Protein AF-E9I581-F1 (afdb_monomer_lite)

Radius of gyration: 24.38 Å; chains: 1; bounding box: 61×42×69 Å

Sequence (263 aa):
MECTICKNWGHTGKVCPNSEVVKKRKSQGRMHCYFCGKQGHTHPDCPELRVWKMKTGGQQEIEHLLKLDIQNATIPIWVPAQKDFTDFISCIEKAFTHCSPSAGGVLLCPKWQIDPPDFGGDWSKSPVTVRKQKFIKRRPGVYTADYSKPTPSRVELFLTKAILAELDKAGSFNISSSESFWKSALEMFDNIATSKKYPFYVIDKEGTFFPRNSQNYWHLAALRNTFTPFLRDSNTVLPGINETVIMIAQIRGLATPQNPRTP

InterPro domains:
  IPR001878 Zinc finger, CCHC-type [PS50158] (33-48)
  IPR001878 Zinc finger, CCHC-type [SM00343] (2-18)
  IPR001878 Zinc finger, CCHC-type [SM00343] (32-48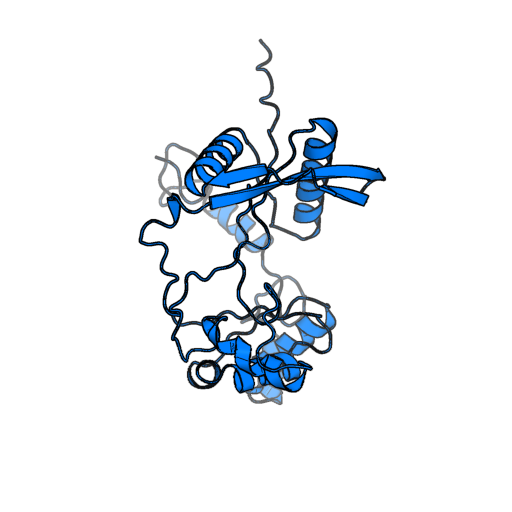)
  IPR036875 Zinc finger, CCHC-type superfamily [SSF57756] (2-49)

pLDDT: mean 78.23, std 14.36, range [30.22, 95.94]

Foldseek 3Di:
DAEPQPRDPDDYVVPDPCNVVSVVVVQVPDAQDLQPRDGDHYVVPDPVNVVVCVVPVVPCVVLSSLVSCLVVLHAEEDEDDPVQLQDVVSVVVVCCVRHNPRRVHHHYDYPDDDDDQAPDDCQQFDKFWKWWWAWADPDQPDTDTDIDDIDIDGNNVLVVVLVVQVVVADFDAPPVDPVSRSVQVSVQSVCCNVVVVTWMKGWLAFDFSDDCPDCRCVSVLNCLQVCQVVDPDSPDDDRPPSGDGDMDIRDGHHHDPPPPPDD

Secondary structure (DSSP, 8-state):
-B-TTT--BSS-GGG-TTHHHHHHHHHHSS-B-TTT--BSS-GGG-HHHHHHHHHHTTTTHHHHHHHHHHHTT---EE---HHHHTSHHHHHHHHHHHHTTTTS--EE--SSPPPPP---GGGGG-EEEEEEEEEEEEETTEEEEEEPPPEEEEHHHHHHHHHHHHHT-B----TTSHHHHHHHHHHHHHHHHHH----EEEEEEE--SS-TT---GGGSGGGGGGGGGG-SSTT---BTTTB-EEEEEPPP-PBPP------

Organism: Daphnia pulex (NCBI:txid6669)

Structure (mmCIF, N/CA/C/O backbone):
data_AF-E9I581-F1
#
_entry.id   AF-E9I581-F1
#
loop_
_atom_site.group_PDB
_atom_site.id
_atom_site.type_symbol
_atom_site.label_atom_id
_atom_site.label_alt_id
_atom_site.label_comp_id
_atom_site.label_asym_id
_atom_site.label_entity_id
_atom_site.label_seq_id
_atom_site.pdbx_PDB_ins_code
_atom_site.Cartn_x
_atom_site.Cartn_y
_atom_site.Cartn_z
_atom_site.occupancy
_atom_site.B_iso_or_equiv
_atom_site.auth_seq_id
_atom_site.auth_comp_id
_atom_site.auth_asym_id
_atom_site.auth_atom_id
_atom_site.pdbx_PDB_model_num
ATOM 1 N N . MET A 1 1 ? 20.036 25.939 25.349 1.00 68.88 1 MET A N 1
ATOM 2 C CA . MET A 1 1 ? 20.907 25.259 24.370 1.00 68.88 1 MET A CA 1
ATOM 3 C C . MET A 1 1 ? 21.040 23.799 24.776 1.00 68.88 1 MET A C 1
ATOM 5 O O . MET A 1 1 ? 21.472 23.533 25.895 1.00 68.88 1 MET A O 1
ATOM 9 N N . GLU A 1 2 ? 20.608 22.890 23.903 1.00 71.69 2 GLU A N 1
ATOM 10 C CA . GLU A 1 2 ? 20.640 21.438 24.111 1.00 71.69 2 GLU A CA 1
ATOM 11 C C . GLU A 1 2 ? 21.917 20.842 23.497 1.00 71.69 2 GLU A C 1
ATOM 13 O O . GLU A 1 2 ? 22.294 21.168 22.368 1.00 71.69 2 GLU A O 1
ATOM 18 N N . CYS A 1 3 ? 22.600 19.968 24.232 1.00 75.19 3 CYS A N 1
ATOM 19 C CA . CYS A 1 3 ? 23.810 19.313 23.761 1.00 75.19 3 CYS A CA 1
ATOM 20 C C . CYS A 1 3 ? 23.500 18.274 22.674 1.00 75.19 3 CYS A C 1
ATOM 22 O O . CYS A 1 3 ? 22.783 17.299 22.900 1.00 75.19 3 CYS A O 1
ATOM 24 N N . THR A 1 4 ? 24.130 18.410 21.505 1.00 78.06 4 THR A N 1
ATOM 25 C CA . THR A 1 4 ? 23.951 17.494 20.364 1.00 78.06 4 THR A CA 1
ATOM 26 C C . THR A 1 4 ? 24.467 16.073 20.613 1.00 78.06 4 THR A C 1
ATOM 28 O O . THR A 1 4 ? 24.096 15.156 19.880 1.00 78.06 4 THR A O 1
ATOM 31 N N . ILE A 1 5 ? 25.298 15.871 21.643 1.00 76.75 5 ILE A N 1
ATOM 32 C CA . ILE A 1 5 ? 25.903 14.575 21.973 1.00 76.75 5 ILE A CA 1
ATOM 33 C C . ILE A 1 5 ? 25.054 13.804 22.988 1.00 76.75 5 ILE A C 1
ATOM 35 O O . ILE A 1 5 ? 24.691 12.663 22.715 1.00 76.75 5 ILE A O 1
ATOM 39 N N . CYS A 1 6 ? 24.725 14.403 24.137 1.00 78.81 6 CYS A N 1
ATOM 40 C CA . CYS A 1 6 ? 24.046 13.708 25.239 1.00 78.81 6 CYS A CA 1
ATOM 41 C C . CYS A 1 6 ? 22.587 14.128 25.466 1.00 78.81 6 CYS A C 1
ATOM 43 O O . CYS A 1 6 ? 21.950 13.556 26.342 1.00 78.81 6 CYS A O 1
ATOM 45 N N . LYS A 1 7 ? 22.069 15.101 24.700 1.00 79.12 7 LYS A N 1
ATOM 46 C CA . LYS A 1 7 ? 20.691 15.619 24.803 1.00 79.12 7 LYS A CA 1
ATOM 47 C C . LYS A 1 7 ? 20.340 16.298 26.137 1.00 79.12 7 LYS A C 1
ATOM 49 O O . LYS A 1 7 ? 19.181 16.581 26.406 1.00 79.12 7 LYS A O 1
ATOM 54 N N . ASN A 1 8 ? 21.346 16.636 26.947 1.00 77.56 8 ASN A N 1
ATOM 55 C CA . ASN A 1 8 ? 21.166 17.444 28.156 1.00 77.56 8 ASN A CA 1
ATOM 56 C C . ASN A 1 8 ? 21.340 18.939 27.860 1.00 77.56 8 ASN A C 1
ATOM 58 O O . ASN A 1 8 ? 22.090 19.333 26.964 1.00 77.56 8 ASN A O 1
ATOM 62 N N . TRP A 1 9 ? 20.674 19.778 28.649 1.00 79.69 9 TRP A N 1
ATOM 63 C CA . TRP A 1 9 ? 20.751 21.235 28.548 1.00 79.69 9 TRP A CA 1
ATOM 64 C C . TRP A 1 9 ? 21.958 21.798 29.318 1.00 79.69 9 TRP A C 1
ATOM 66 O O . TRP A 1 9 ? 22.448 21.177 30.259 1.00 79.69 9 TRP A O 1
ATOM 76 N N . GLY A 1 10 ? 22.445 22.977 28.912 1.00 79.62 10 GLY A N 1
ATOM 77 C CA . GLY A 1 10 ? 23.454 23.747 29.665 1.00 79.62 10 GLY A CA 1
ATOM 78 C C . GLY A 1 10 ? 24.896 23.664 29.149 1.00 79.62 10 GLY A C 1
ATOM 79 O O . GLY A 1 10 ? 25.779 24.279 29.733 1.00 79.62 10 GLY A O 1
ATOM 80 N N . HIS A 1 11 ? 25.154 22.949 28.051 1.00 82.31 11 HIS A N 1
ATOM 81 C CA . HIS A 1 11 ? 26.469 22.907 27.401 1.00 82.31 11 HIS A CA 1
ATOM 82 C C . HIS A 1 11 ? 26.352 22.630 25.893 1.00 82.31 11 HIS A C 1
ATOM 84 O O . HIS A 1 11 ? 25.349 22.091 25.422 1.00 82.31 11 HIS A O 1
ATOM 90 N N . THR A 1 12 ? 27.386 22.979 25.121 1.00 81.69 12 THR A N 1
ATOM 91 C CA . THR A 1 12 ? 27.487 22.596 23.700 1.00 81.69 12 THR A CA 1
ATOM 92 C C . THR A 1 12 ? 28.127 21.218 23.553 1.00 81.69 12 THR A C 1
ATOM 94 O O . THR A 1 12 ? 28.853 20.757 24.434 1.00 81.69 12 THR A O 1
ATOM 97 N N . GLY A 1 13 ? 27.940 20.578 22.394 1.00 74.56 13 GLY A N 1
ATOM 98 C CA . GLY A 1 13 ? 28.611 19.311 22.081 1.00 74.56 13 GLY A CA 1
ATOM 99 C C . GLY A 1 13 ? 30.140 19.367 22.219 1.00 74.56 13 GLY A C 1
ATOM 100 O O . GLY A 1 13 ? 30.746 18.368 22.593 1.00 74.56 13 GLY A O 1
ATOM 101 N N . LYS A 1 14 ? 30.766 20.534 22.003 1.00 79.75 14 LYS A N 1
ATOM 102 C CA . LYS A 1 14 ? 32.226 20.704 22.111 1.00 79.75 14 LYS A CA 1
ATOM 103 C C . LYS A 1 14 ? 32.763 20.561 23.540 1.00 79.75 14 LYS A C 1
ATOM 105 O O . LYS A 1 14 ? 33.899 20.142 23.701 1.00 79.75 14 LYS A O 1
ATOM 110 N N . VAL A 1 15 ? 31.956 20.869 24.555 1.00 84.94 15 VAL A N 1
ATOM 111 C CA . VAL A 1 15 ? 32.342 20.802 25.979 1.00 84.94 15 VAL A CA 1
ATOM 112 C C . VAL A 1 15 ? 31.475 19.802 26.746 1.00 84.94 15 VAL A C 1
ATOM 114 O O . VAL A 1 15 ? 31.200 19.970 27.930 1.00 84.94 15 VAL A O 1
ATOM 117 N N . CYS A 1 16 ? 30.988 18.761 26.062 1.00 79.19 16 CYS A N 1
ATOM 118 C CA . CYS A 1 16 ? 30.119 17.770 26.680 1.00 79.19 16 CYS A CA 1
ATOM 119 C C . CYS A 1 16 ? 30.903 16.866 27.653 1.00 79.19 16 CYS A C 1
ATOM 121 O O . CYS A 1 16 ? 31.751 16.092 27.192 1.00 79.19 16 CYS A O 1
ATOM 123 N N . PRO A 1 17 ? 30.574 16.870 28.962 1.00 82.06 17 PRO A N 1
ATOM 124 C CA . PRO A 1 17 ? 31.252 16.032 29.957 1.00 82.06 17 PRO A CA 1
ATOM 125 C C . PRO A 1 17 ? 30.968 14.536 29.750 1.00 82.06 17 PRO A C 1
ATOM 127 O O . PRO A 1 17 ? 31.746 13.686 30.162 1.00 82.06 17 PRO A O 1
ATOM 130 N N . ASN A 1 18 ? 29.882 14.210 29.039 1.00 79.06 18 ASN A N 1
ATOM 131 C CA . ASN A 1 18 ? 29.481 12.840 28.717 1.00 79.06 18 ASN A CA 1
ATOM 132 C C . ASN A 1 18 ? 29.946 12.385 27.321 1.00 79.06 18 ASN A C 1
ATOM 134 O O . ASN A 1 18 ? 29.475 11.359 26.825 1.00 79.06 18 ASN A O 1
ATOM 138 N N . SER A 1 19 ? 30.831 13.137 26.658 1.00 76.75 19 SER A N 1
ATOM 139 C CA . SER A 1 19 ? 31.241 12.864 25.274 1.00 76.75 19 SER A CA 1
ATOM 140 C C . SER A 1 19 ? 31.855 11.472 25.094 1.00 76.75 19 SER A C 1
ATOM 142 O O . SER A 1 19 ? 31.441 10.737 24.197 1.00 76.75 19 SER A O 1
ATOM 144 N N . GLU A 1 20 ? 32.756 11.059 25.983 1.00 72.44 20 GLU A N 1
ATOM 145 C CA . GLU A 1 20 ? 33.424 9.753 25.912 1.00 72.44 20 GLU A CA 1
ATOM 146 C C . GLU A 1 20 ? 32.500 8.580 26.277 1.00 72.44 20 GLU A C 1
ATOM 148 O O . GLU A 1 20 ? 32.532 7.526 25.639 1.00 72.44 20 GLU A O 1
ATOM 153 N N . VAL A 1 21 ? 31.587 8.773 27.234 1.00 68.00 21 VAL A N 1
ATOM 154 C CA . VAL A 1 21 ? 30.604 7.748 27.631 1.00 68.00 21 VAL A CA 1
ATOM 155 C C . VAL A 1 21 ? 29.583 7.503 26.515 1.00 68.00 21 VAL A C 1
ATOM 157 O O . VAL A 1 21 ? 29.237 6.358 26.217 1.00 68.00 21 VAL A O 1
ATOM 160 N N . VAL A 1 22 ? 29.127 8.566 25.843 1.00 61.72 22 VAL A N 1
ATOM 161 C CA . VAL A 1 22 ? 28.200 8.460 24.707 1.00 61.72 22 VAL A CA 1
ATOM 162 C C . VAL A 1 22 ? 28.890 7.868 23.474 1.00 61.72 22 VAL A C 1
ATOM 164 O O . VAL A 1 22 ? 28.271 7.070 22.768 1.00 61.72 22 VAL A O 1
ATOM 167 N N . LYS A 1 23 ? 30.171 8.182 23.226 1.00 62.91 23 LYS A N 1
ATOM 168 C CA . LYS A 1 23 ? 30.968 7.522 22.176 1.00 62.91 23 LYS A CA 1
ATOM 169 C C . LYS A 1 23 ? 31.119 6.019 22.441 1.00 62.91 23 LYS A C 1
ATOM 171 O O . LYS A 1 23 ? 30.868 5.237 21.527 1.00 62.91 23 LYS A O 1
ATOM 176 N N . LYS A 1 24 ? 31.412 5.607 23.684 1.00 55.34 24 LYS A N 1
ATOM 177 C CA . LYS A 1 24 ? 31.467 4.185 24.085 1.00 55.34 24 LYS A CA 1
ATOM 178 C C . LYS A 1 24 ? 30.123 3.462 23.939 1.00 55.34 24 LYS A C 1
ATOM 180 O O . LYS A 1 24 ? 30.083 2.338 23.452 1.00 55.34 24 LYS A O 1
ATOM 185 N N . ARG A 1 25 ? 29.002 4.101 24.292 1.00 54.91 25 ARG A N 1
ATOM 186 C CA . ARG A 1 25 ? 27.664 3.513 24.081 1.00 54.91 25 ARG A CA 1
ATOM 187 C C . ARG A 1 25 ? 27.306 3.380 22.597 1.00 54.91 25 ARG A C 1
ATOM 189 O O . ARG A 1 25 ? 26.700 2.386 22.206 1.00 54.91 25 ARG A O 1
ATOM 196 N N . LYS A 1 26 ? 27.703 4.345 21.758 1.00 52.12 26 LYS A N 1
ATOM 197 C CA . LYS A 1 26 ? 27.509 4.272 20.298 1.00 52.12 26 LYS A CA 1
ATOM 198 C C . LYS A 1 26 ? 28.360 3.183 19.640 1.00 52.12 26 LYS A C 1
ATOM 200 O O . LYS A 1 26 ? 27.883 2.580 18.683 1.00 52.12 26 LYS A O 1
ATOM 205 N N . SER A 1 27 ? 29.566 2.909 20.143 1.00 50.31 27 SER A N 1
ATOM 206 C CA . SER A 1 27 ? 30.415 1.829 19.623 1.00 50.31 27 SER A CA 1
ATOM 207 C C . SER A 1 27 ? 29.963 0.438 20.077 1.00 50.31 27 SER A C 1
ATOM 209 O O . SER A 1 27 ? 30.054 -0.506 19.298 1.00 50.31 27 SER A O 1
ATOM 211 N N . GLN A 1 28 ? 29.406 0.303 21.285 1.00 47.16 28 GLN A N 1
ATOM 212 C CA . GLN A 1 28 ? 28.929 -0.986 21.803 1.00 47.16 28 GLN A CA 1
ATOM 213 C C . GLN A 1 28 ? 27.567 -1.425 21.239 1.00 47.16 28 GLN A C 1
ATOM 215 O O . GLN A 1 28 ? 27.308 -2.619 21.151 1.00 47.16 28 GLN A O 1
ATOM 220 N N . GLY A 1 29 ? 26.702 -0.495 20.821 1.00 48.25 29 GLY A N 1
ATOM 221 C CA . GLY A 1 29 ? 25.342 -0.823 20.368 1.00 48.25 29 GLY A CA 1
ATOM 222 C C . GLY A 1 29 ? 25.153 -1.085 18.867 1.00 48.25 29 GLY A C 1
ATOM 223 O O . GLY A 1 29 ? 24.021 -1.333 18.461 1.00 48.25 29 GLY A O 1
ATOM 224 N N . ARG A 1 30 ? 26.186 -0.960 18.013 1.00 52.31 30 ARG A N 1
ATOM 225 C CA . ARG A 1 30 ? 25.999 -0.942 16.539 1.00 52.31 30 ARG A CA 1
ATOM 226 C C . ARG A 1 30 ? 27.082 -1.605 15.676 1.00 52.31 30 ARG A C 1
ATOM 228 O O . ARG A 1 30 ? 27.038 -1.436 14.463 1.00 52.31 30 ARG A O 1
ATOM 235 N N . MET A 1 31 ? 28.029 -2.365 16.222 1.00 53.78 31 MET A N 1
ATOM 236 C CA . MET A 1 31 ? 29.011 -3.077 15.384 1.00 53.78 31 MET A CA 1
ATOM 237 C C . MET A 1 31 ? 28.612 -4.539 15.177 1.00 53.78 31 MET 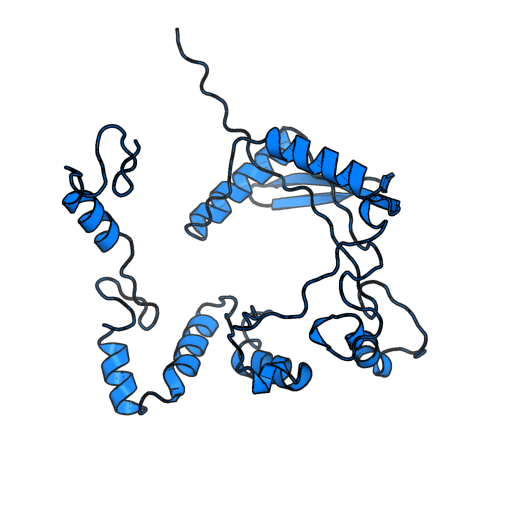A C 1
ATOM 239 O O . MET A 1 31 ? 29.235 -5.436 15.740 1.00 53.78 31 MET A O 1
ATOM 243 N N . HIS A 1 32 ? 27.551 -4.765 14.397 1.00 60.44 32 HIS A N 1
ATOM 244 C CA . HIS A 1 32 ? 27.303 -6.067 13.779 1.00 60.44 32 HIS A CA 1
ATOM 245 C C . HIS A 1 32 ? 27.635 -5.965 12.291 1.00 60.44 32 HIS A C 1
ATOM 247 O O . HIS A 1 32 ? 27.273 -4.996 11.620 1.00 60.44 32 HIS A O 1
ATOM 253 N N . CYS A 1 33 ? 28.393 -6.930 11.791 1.00 68.56 33 CYS A N 1
ATOM 254 C CA . CYS A 1 33 ? 28.800 -6.973 10.403 1.00 68.56 33 CYS A CA 1
ATOM 255 C C . CYS A 1 33 ? 27.697 -7.609 9.556 1.00 68.56 33 CYS A C 1
ATOM 257 O O . CYS A 1 33 ? 27.394 -8.784 9.728 1.00 68.56 33 CYS A O 1
ATOM 259 N N . TYR A 1 34 ? 27.142 -6.861 8.603 1.00 63.38 34 TYR A N 1
ATOM 260 C CA . TYR A 1 34 ? 26.111 -7.370 7.687 1.00 63.38 34 TYR A CA 1
ATOM 261 C C . TYR A 1 34 ? 26.621 -8.436 6.699 1.00 63.38 34 TYR A C 1
ATOM 263 O O . TYR A 1 34 ? 25.815 -9.116 6.082 1.00 63.38 34 TYR A O 1
ATOM 271 N N . PHE A 1 35 ? 27.942 -8.606 6.556 1.00 66.88 35 PHE A N 1
ATOM 272 C CA . PHE A 1 35 ? 28.526 -9.633 5.685 1.00 66.88 35 PHE A CA 1
ATOM 273 C C . PHE A 1 35 ? 28.611 -11.007 6.365 1.00 66.88 35 PHE A C 1
ATOM 275 O O . PHE A 1 35 ? 28.265 -12.012 5.767 1.00 66.88 35 PHE A O 1
ATOM 282 N N . CYS A 1 36 ? 29.071 -11.075 7.617 1.00 74.62 36 CYS A N 1
ATOM 283 C CA . CYS A 1 36 ? 29.267 -12.356 8.315 1.00 74.62 36 CYS A CA 1
ATOM 284 C C . CYS A 1 36 ? 28.330 -12.569 9.512 1.00 74.62 36 CYS A C 1
ATOM 286 O O . CYS A 1 36 ? 28.425 -13.580 10.204 1.00 74.62 36 CYS A O 1
ATOM 288 N N . GLY A 1 37 ? 27.480 -11.589 9.830 1.00 62.97 37 GLY A N 1
ATOM 289 C CA . GLY A 1 37 ? 26.557 -11.617 10.967 1.00 62.97 37 GLY A CA 1
ATOM 290 C C . GLY A 1 37 ? 27.214 -11.496 12.349 1.00 62.97 37 GLY A C 1
ATOM 291 O O . GLY A 1 37 ? 26.511 -11.453 13.357 1.00 62.97 37 GLY A O 1
ATOM 292 N N . LYS A 1 38 ? 28.550 -11.431 12.439 1.00 74.38 38 LYS A N 1
ATOM 293 C CA . LYS A 1 38 ? 29.284 -11.400 13.718 1.00 74.38 38 LYS A CA 1
ATOM 294 C C . LYS A 1 38 ? 29.400 -9.985 14.286 1.00 74.38 38 LYS A C 1
ATOM 296 O O . LYS A 1 38 ? 29.437 -8.994 13.556 1.00 74.38 38 LYS A O 1
ATOM 301 N N . GLN A 1 39 ? 29.492 -9.903 15.612 1.00 73.25 39 GLN A N 1
ATOM 302 C CA . GLN A 1 39 ? 29.724 -8.651 16.334 1.00 73.25 39 GLN A CA 1
ATOM 303 C C . GLN A 1 39 ? 31.221 -8.300 16.409 1.00 73.25 39 GLN A C 1
ATOM 305 O O . GLN A 1 39 ? 32.088 -9.151 16.211 1.00 73.25 39 GLN A O 1
ATOM 310 N N . GLY A 1 40 ? 31.527 -7.039 16.721 1.00 74.75 40 GLY A N 1
ATOM 311 C CA . GLY A 1 40 ? 32.889 -6.580 17.031 1.00 74.75 40 GLY A CA 1
ATOM 312 C C . GLY A 1 40 ? 33.647 -5.941 15.865 1.00 74.75 40 GLY A C 1
ATOM 313 O O . GLY A 1 40 ? 34.764 -5.474 16.063 1.00 74.75 40 GLY A O 1
ATOM 314 N N . HIS A 1 41 ? 33.046 -5.865 14.677 1.00 76.56 41 HIS A N 1
ATOM 315 C CA . HIS A 1 41 ? 33.593 -5.153 13.521 1.00 76.56 41 HIS A CA 1
ATOM 316 C C . HIS A 1 41 ? 32.471 -4.635 12.610 1.00 76.56 41 HIS A C 1
ATOM 318 O O . HIS A 1 41 ? 31.324 -5.080 12.701 1.00 76.56 41 HIS A O 1
ATOM 324 N N . THR A 1 42 ? 32.794 -3.681 11.734 1.00 72.50 42 THR A N 1
ATOM 325 C CA . THR A 1 42 ? 31.875 -3.200 10.693 1.00 72.50 42 THR A CA 1
ATOM 326 C C . THR A 1 42 ? 32.082 -3.957 9.383 1.00 72.50 42 THR A C 1
ATOM 328 O O . THR A 1 42 ? 33.106 -4.608 9.197 1.00 72.50 42 THR A O 1
ATOM 331 N N . HIS A 1 43 ? 31.125 -3.864 8.455 1.00 66.75 43 HIS A N 1
ATOM 332 C CA . HIS A 1 43 ? 31.237 -4.481 7.130 1.00 66.75 43 HIS A CA 1
ATOM 333 C C . HIS A 1 43 ? 32.580 -4.170 6.417 1.00 66.75 43 HIS A C 1
ATOM 335 O O . HIS A 1 43 ? 33.254 -5.122 6.029 1.00 66.75 43 HIS A O 1
ATOM 341 N N . PRO A 1 44 ? 33.050 -2.904 6.317 1.00 71.25 44 PRO A N 1
ATOM 342 C CA . PRO A 1 44 ? 34.378 -2.582 5.765 1.00 71.25 44 PRO A CA 1
ATOM 343 C C . PRO A 1 44 ? 35.566 -3.288 6.438 1.00 71.25 44 PRO A C 1
ATOM 345 O O . PRO A 1 44 ? 36.569 -3.583 5.785 1.00 71.25 44 PRO A O 1
ATOM 348 N N . ASP A 1 45 ? 35.445 -3.577 7.732 1.00 77.06 45 ASP A N 1
ATOM 349 C CA . ASP A 1 45 ? 36.498 -4.180 8.552 1.00 77.06 45 ASP A CA 1
ATOM 350 C C . ASP A 1 45 ? 36.350 -5.699 8.679 1.00 77.06 45 ASP A C 1
ATOM 352 O O . ASP A 1 45 ? 37.062 -6.335 9.457 1.00 77.06 45 ASP A O 1
ATOM 356 N N . CYS A 1 46 ? 35.423 -6.302 7.930 1.00 79.00 46 CYS A N 1
ATOM 357 C CA . CYS A 1 46 ? 35.149 -7.720 8.046 1.00 79.00 46 CYS A CA 1
ATOM 358 C C . CYS A 1 46 ? 36.319 -8.563 7.519 1.00 79.00 46 CYS A C 1
ATOM 360 O O . CYS A 1 46 ? 36.665 -8.475 6.336 1.00 79.00 46 CYS A O 1
ATOM 362 N N . PRO A 1 47 ? 36.931 -9.416 8.365 1.00 81.12 47 PRO A N 1
ATOM 363 C CA . PRO A 1 47 ? 38.030 -10.270 7.931 1.00 81.12 47 PRO A CA 1
ATOM 364 C C . PRO A 1 47 ? 37.562 -11.278 6.875 1.00 81.12 47 PRO A C 1
ATOM 366 O O . PRO A 1 47 ? 38.294 -11.557 5.929 1.00 81.12 47 PRO A O 1
ATOM 369 N N . GLU A 1 48 ? 36.318 -11.755 6.978 1.00 80.25 48 GLU A N 1
ATOM 370 C CA . GLU A 1 48 ? 35.715 -12.646 5.982 1.00 80.25 48 GLU A CA 1
ATOM 371 C C . GLU A 1 48 ? 35.474 -11.923 4.653 1.00 80.25 48 GLU A C 1
ATOM 373 O O . GLU A 1 48 ? 35.765 -12.491 3.603 1.00 80.25 48 GLU A O 1
ATOM 378 N N . LEU A 1 49 ? 35.065 -10.647 4.685 1.00 75.88 49 LEU A N 1
ATOM 379 C CA . LEU A 1 49 ? 34.945 -9.824 3.479 1.00 75.88 49 LEU A CA 1
ATOM 380 C C . LEU A 1 49 ? 36.302 -9.632 2.795 1.00 75.88 49 LEU A C 1
ATOM 382 O O . LEU A 1 49 ? 36.390 -9.723 1.574 1.00 75.88 49 LEU A O 1
ATOM 386 N N . ARG A 1 50 ? 37.376 -9.392 3.560 1.00 78.00 50 ARG A N 1
ATOM 387 C CA . ARG A 1 50 ? 38.735 -9.257 3.003 1.00 78.00 50 ARG A CA 1
ATOM 388 C C . ARG A 1 50 ? 39.196 -10.542 2.320 1.00 78.00 50 ARG A C 1
ATOM 390 O O . ARG A 1 50 ? 39.661 -10.487 1.184 1.00 78.00 50 ARG A O 1
ATOM 397 N N . VAL A 1 51 ? 39.027 -11.688 2.981 1.00 79.75 51 VAL A N 1
ATOM 398 C CA . VAL A 1 51 ? 39.376 -13.002 2.415 1.00 79.75 51 VAL A CA 1
ATOM 399 C C . VAL A 1 51 ? 38.535 -13.299 1.175 1.00 79.75 51 VAL A C 1
ATOM 401 O O . VAL A 1 51 ? 39.057 -13.787 0.174 1.00 79.75 51 VAL A O 1
ATOM 404 N N . TRP A 1 52 ? 37.244 -12.979 1.211 1.00 73.00 52 TRP A N 1
ATOM 405 C CA . TRP A 1 52 ? 36.345 -13.158 0.080 1.00 73.00 52 TRP A CA 1
ATOM 406 C C . TRP A 1 52 ? 36.745 -12.271 -1.110 1.00 73.00 52 TRP A C 1
ATOM 408 O O . TRP A 1 52 ? 36.910 -12.792 -2.210 1.00 73.00 52 TRP A O 1
ATOM 418 N N . LYS A 1 53 ? 37.027 -10.976 -0.891 1.00 75.88 53 LYS A N 1
ATOM 419 C CA . LYS A 1 53 ? 37.501 -10.043 -1.934 1.00 75.88 53 LYS A CA 1
ATOM 420 C C . LYS A 1 53 ? 38.791 -10.511 -2.598 1.00 75.88 53 LYS A C 1
ATOM 422 O O . LYS A 1 53 ? 38.925 -10.372 -3.809 1.00 75.88 53 LYS A O 1
ATOM 427 N N . MET A 1 54 ? 39.714 -11.091 -1.830 1.00 76.25 54 MET A N 1
ATOM 428 C CA . MET A 1 54 ? 40.944 -11.675 -2.376 1.00 76.25 54 MET A CA 1
ATOM 429 C C . MET A 1 54 ? 40.673 -12.891 -3.272 1.00 76.25 54 MET A C 1
ATOM 431 O O . MET A 1 54 ? 41.392 -13.092 -4.244 1.00 76.25 54 MET A O 1
ATOM 435 N N . LYS A 1 55 ? 39.639 -13.687 -2.976 1.00 73.75 55 LYS A N 1
ATOM 436 C CA . LYS A 1 55 ? 39.278 -14.878 -3.764 1.00 73.75 55 LYS A CA 1
ATOM 437 C C . LYS A 1 55 ? 38.466 -14.557 -5.019 1.00 73.75 55 LYS A C 1
ATOM 439 O O . LYS A 1 55 ? 38.602 -15.259 -6.012 1.00 73.75 55 LYS A O 1
ATOM 444 N N . THR A 1 56 ? 37.609 -13.539 -4.970 1.00 67.88 56 THR A N 1
ATOM 445 C CA . THR A 1 56 ? 36.638 -13.231 -6.039 1.00 67.88 56 THR A CA 1
ATOM 446 C C . THR A 1 56 ? 36.960 -11.958 -6.821 1.00 67.88 56 THR A C 1
ATOM 448 O O . THR A 1 56 ? 36.206 -11.575 -7.712 1.00 67.88 56 THR A O 1
ATOM 451 N N . GLY A 1 57 ? 38.037 -11.249 -6.471 1.00 69.69 57 GLY A N 1
ATOM 452 C CA . GLY A 1 57 ? 38.382 -9.957 -7.073 1.00 69.69 57 GLY A CA 1
ATOM 453 C C . GLY A 1 57 ? 37.405 -8.824 -6.729 1.00 69.69 57 GLY A C 1
ATOM 454 O O . GLY A 1 57 ? 37.440 -7.775 -7.364 1.00 69.69 57 GLY A O 1
ATOM 455 N N . GLY A 1 58 ? 36.503 -9.019 -5.758 1.00 59.97 58 GLY A N 1
ATOM 456 C CA . GLY A 1 58 ? 35.549 -8.002 -5.295 1.00 59.97 58 GLY A CA 1
ATOM 457 C C . GLY A 1 58 ? 34.390 -7.684 -6.251 1.00 59.97 58 GLY A C 1
ATOM 458 O O . GLY A 1 58 ? 33.517 -6.901 -5.890 1.00 59.97 58 GLY A O 1
ATOM 459 N N . GLN A 1 59 ? 34.326 -8.304 -7.433 1.00 54.50 59 GLN A N 1
ATOM 460 C CA . GLN A 1 59 ? 33.330 -7.978 -8.467 1.00 54.50 59 GLN A CA 1
ATOM 461 C C . GLN A 1 59 ? 31.890 -8.406 -8.118 1.00 54.50 59 GLN A C 1
ATOM 463 O O . GLN A 1 59 ? 30.945 -7.897 -8.710 1.00 54.50 59 GLN A O 1
ATOM 468 N N . GLN A 1 60 ? 31.709 -9.299 -7.139 1.00 58.84 60 GLN A N 1
ATOM 469 C CA . GLN A 1 60 ? 30.413 -9.907 -6.783 1.00 58.84 60 GLN A CA 1
ATOM 470 C C . GLN A 1 60 ? 29.912 -9.534 -5.370 1.00 58.84 60 GLN A C 1
ATOM 472 O O . GLN A 1 60 ? 29.085 -10.241 -4.802 1.00 58.84 60 GLN A O 1
ATOM 477 N N . GLU A 1 61 ? 30.437 -8.465 -4.753 1.00 62.12 61 GLU A N 1
ATOM 478 C CA . GLU A 1 61 ? 30.169 -8.146 -3.333 1.00 62.12 61 GLU A CA 1
ATOM 479 C C . GLU A 1 61 ? 28.674 -7.908 -3.092 1.00 62.12 61 GLU A C 1
ATOM 481 O O . GLU A 1 61 ? 28.095 -8.444 -2.152 1.00 62.12 61 GLU A O 1
ATOM 486 N N . ILE A 1 62 ? 28.032 -7.192 -4.018 1.00 59.69 62 ILE A N 1
ATOM 487 C CA . ILE A 1 62 ? 26.585 -6.956 -4.013 1.00 59.69 62 ILE A CA 1
ATOM 488 C C . ILE A 1 62 ? 25.815 -8.267 -4.210 1.00 59.69 62 ILE A C 1
ATOM 490 O O . ILE A 1 62 ? 24.848 -8.509 -3.502 1.00 59.69 62 ILE A O 1
ATOM 494 N N . GLU A 1 63 ? 26.253 -9.142 -5.118 1.00 60.12 63 GLU A N 1
ATOM 495 C CA . GLU A 1 63 ? 25.590 -10.429 -5.366 1.00 60.12 63 GLU A CA 1
ATOM 496 C C . GLU A 1 63 ? 25.661 -11.358 -4.140 1.00 60.12 63 GLU A C 1
ATOM 498 O O . GLU A 1 63 ? 24.708 -12.073 -3.838 1.00 60.12 63 GLU A O 1
ATOM 503 N N . HIS A 1 64 ? 26.771 -11.331 -3.396 1.00 60.12 64 HIS A N 1
ATOM 504 C CA . HIS A 1 64 ? 26.938 -12.111 -2.171 1.00 60.12 64 HIS A CA 1
ATOM 505 C C . HIS A 1 64 ? 26.118 -11.553 -0.999 1.00 60.12 64 HIS A C 1
ATOM 507 O O . HIS A 1 64 ? 25.474 -12.323 -0.291 1.00 60.12 64 HIS A O 1
ATOM 513 N N . LEU A 1 65 ? 26.088 -10.228 -0.822 1.00 57.97 65 LEU A N 1
ATOM 514 C CA . LEU A 1 65 ? 25.234 -9.576 0.178 1.00 57.97 65 LEU A CA 1
ATOM 515 C C . LEU A 1 65 ? 23.748 -9.824 -0.104 1.00 57.97 65 LEU A C 1
ATOM 517 O O . LEU A 1 65 ? 23.006 -10.175 0.807 1.00 57.97 65 LEU A O 1
ATOM 521 N N . LEU A 1 66 ? 23.337 -9.755 -1.375 1.00 55.78 66 LEU A N 1
ATOM 522 C CA . LEU A 1 66 ? 21.984 -10.120 -1.795 1.00 55.78 66 LEU A CA 1
ATOM 523 C C . LEU A 1 66 ? 21.677 -11.590 -1.482 1.00 55.78 66 LEU A C 1
ATOM 525 O O . LEU A 1 66 ? 20.603 -11.879 -0.972 1.00 55.78 66 LEU A O 1
ATOM 529 N N . LYS A 1 67 ? 22.616 -12.523 -1.705 1.00 56.44 67 LYS A N 1
ATOM 530 C CA . LYS A 1 67 ? 22.445 -13.941 -1.324 1.00 56.44 67 LYS A CA 1
ATOM 531 C C . LYS A 1 67 ? 22.253 -14.133 0.186 1.00 56.44 67 LYS A C 1
ATOM 533 O O . LYS A 1 67 ? 21.460 -14.985 0.576 1.00 56.44 67 LYS A O 1
ATOM 538 N N . LEU A 1 68 ? 22.940 -13.356 1.023 1.00 52.50 68 LEU A N 1
ATOM 539 C CA . LEU A 1 68 ? 22.787 -13.400 2.483 1.00 52.50 68 LEU A CA 1
ATOM 540 C C . LEU A 1 68 ? 21.447 -12.811 2.949 1.00 52.50 68 LEU A C 1
ATOM 542 O O . LEU A 1 68 ? 20.804 -13.385 3.826 1.00 52.50 68 LEU A O 1
ATOM 546 N N . ASP A 1 69 ? 20.987 -11.718 2.339 1.00 53.03 69 ASP A N 1
ATOM 547 C CA . ASP A 1 69 ? 19.649 -11.162 2.587 1.00 53.03 69 ASP A CA 1
ATOM 548 C C . ASP A 1 69 ? 18.547 -12.151 2.160 1.00 53.03 69 ASP A C 1
ATOM 550 O O . ASP A 1 69 ? 17.622 -12.448 2.919 1.00 53.03 69 ASP A O 1
ATOM 554 N N . ILE A 1 70 ? 18.714 -12.776 0.991 1.00 51.44 70 ILE A N 1
ATOM 555 C CA . ILE A 1 70 ? 17.826 -13.818 0.456 1.00 51.44 70 ILE A CA 1
ATOM 556 C C . ILE A 1 70 ? 17.727 -15.028 1.397 1.00 51.44 70 ILE A C 1
ATOM 558 O O . ILE A 1 70 ? 16.633 -15.554 1.600 1.00 51.44 70 ILE A O 1
ATOM 562 N N . GLN A 1 71 ? 18.838 -15.467 1.999 1.00 53.91 71 GLN A N 1
ATOM 563 C CA . GLN A 1 71 ? 18.843 -16.574 2.966 1.00 53.91 71 GLN A CA 1
ATOM 564 C C . GLN A 1 71 ? 18.102 -16.241 4.269 1.00 53.91 71 GLN A C 1
ATOM 566 O O . GLN A 1 71 ? 17.587 -17.146 4.922 1.00 53.91 71 GLN A O 1
ATOM 571 N N . ASN A 1 72 ? 18.002 -14.960 4.627 1.00 58.50 72 ASN A N 1
ATOM 572 C CA . ASN A 1 72 ? 17.301 -14.498 5.825 1.00 58.50 72 ASN A CA 1
ATOM 573 C C . ASN A 1 72 ? 15.825 -14.134 5.571 1.00 58.50 72 ASN A C 1
ATOM 575 O O . ASN A 1 72 ? 15.176 -13.605 6.475 1.00 58.50 72 ASN A O 1
ATOM 579 N N . ALA A 1 73 ? 15.292 -14.405 4.368 1.00 55.28 73 ALA A N 1
ATOM 580 C CA . ALA A 1 73 ? 13.933 -14.037 3.953 1.00 55.28 73 ALA A CA 1
ATOM 581 C C . ALA A 1 73 ? 13.609 -12.547 4.192 1.00 55.28 73 ALA A C 1
ATOM 583 O O . ALA A 1 73 ? 12.470 -12.176 4.490 1.00 55.28 73 ALA A O 1
ATOM 584 N N . THR A 1 74 ? 14.619 -11.679 4.103 1.00 66.44 74 THR A N 1
ATOM 585 C CA . THR A 1 74 ? 14.435 -10.232 4.208 1.00 66.44 74 THR A CA 1
ATOM 586 C C . THR A 1 74 ? 13.975 -9.676 2.865 1.00 66.44 74 THR A C 1
ATOM 588 O O . THR A 1 74 ? 14.231 -10.271 1.820 1.00 66.44 74 THR A O 1
ATOM 591 N N . ILE A 1 75 ? 13.266 -8.540 2.875 1.00 73.06 75 ILE A N 1
ATOM 592 C CA . ILE A 1 75 ? 12.951 -7.822 1.634 1.00 73.06 75 ILE A CA 1
ATOM 593 C C . ILE A 1 75 ? 14.265 -7.217 1.119 1.00 73.06 75 ILE A C 1
ATOM 595 O O . ILE A 1 75 ? 14.800 -6.313 1.769 1.00 73.06 75 ILE A O 1
ATOM 599 N N . PRO A 1 76 ? 14.787 -7.677 -0.025 1.00 75.12 76 PRO A N 1
ATOM 600 C CA . PRO A 1 76 ? 16.031 -7.174 -0.579 1.00 75.12 76 PRO A CA 1
ATOM 601 C C . PRO A 1 76 ? 15.856 -5.725 -1.028 1.00 75.12 76 PRO A C 1
ATOM 603 O O . PRO A 1 76 ? 14.846 -5.353 -1.637 1.00 75.12 76 PRO A O 1
ATOM 606 N N . ILE A 1 77 ? 16.865 -4.907 -0.738 1.00 78.19 77 ILE A N 1
ATOM 607 C CA . ILE A 1 77 ? 16.946 -3.532 -1.223 1.00 78.19 77 ILE A CA 1
ATOM 608 C C . ILE A 1 77 ? 17.803 -3.535 -2.478 1.00 78.19 77 ILE A C 1
ATOM 610 O O . ILE A 1 77 ? 18.976 -3.904 -2.435 1.00 78.19 77 ILE A O 1
ATOM 614 N N . TRP A 1 78 ? 17.241 -3.069 -3.588 1.00 80.75 78 TRP A N 1
ATOM 615 C CA . TRP A 1 78 ? 17.972 -2.932 -4.833 1.00 80.75 78 TRP A CA 1
ATOM 616 C C . TRP A 1 78 ? 18.085 -1.471 -5.256 1.00 80.75 78 TRP A C 1
ATOM 618 O O . TRP A 1 78 ? 17.114 -0.714 -5.314 1.00 80.75 78 TRP A O 1
ATOM 628 N N . VAL A 1 79 ? 19.321 -1.082 -5.550 1.00 84.31 79 VAL A N 1
ATOM 629 C CA . VAL A 1 79 ? 19.681 0.241 -6.047 1.00 84.31 79 VAL A CA 1
ATOM 630 C C . VAL A 1 79 ? 20.068 0.076 -7.518 1.00 84.31 79 VAL A C 1
ATOM 632 O O . VAL A 1 79 ? 21.199 -0.338 -7.792 1.00 84.31 79 VAL A O 1
ATOM 635 N N . PRO A 1 80 ? 19.154 0.341 -8.466 1.00 81.62 80 PRO A N 1
ATOM 636 C CA . PRO A 1 80 ? 19.440 0.158 -9.883 1.00 81.62 80 PRO A CA 1
ATOM 637 C C . PRO A 1 80 ? 20.522 1.138 -10.361 1.00 81.62 80 PRO A C 1
ATOM 639 O O . PRO A 1 80 ? 20.745 2.193 -9.757 1.00 81.62 80 PRO A O 1
ATOM 642 N N . ALA A 1 81 ? 21.200 0.813 -11.464 1.00 80.38 81 ALA A N 1
ATOM 643 C CA . ALA A 1 81 ? 21.989 1.800 -12.196 1.00 80.38 81 ALA A CA 1
ATOM 644 C C . ALA A 1 81 ? 21.059 2.668 -13.057 1.00 80.38 81 ALA A C 1
ATOM 646 O O . ALA A 1 81 ? 20.014 2.205 -13.506 1.00 80.38 81 ALA A O 1
ATOM 647 N N . GLN A 1 82 ? 21.448 3.915 -13.335 1.00 79.25 82 GLN A N 1
ATOM 648 C CA . GLN A 1 82 ? 20.598 4.861 -14.072 1.00 79.25 82 GLN A CA 1
ATOM 649 C C . GLN A 1 82 ? 20.165 4.320 -15.442 1.00 79.25 82 GLN A C 1
ATOM 651 O O . GLN A 1 82 ? 18.992 4.400 -15.789 1.00 79.25 82 GLN A O 1
ATOM 656 N N . LYS A 1 83 ? 21.100 3.703 -16.175 1.00 80.62 83 LYS A N 1
ATOM 657 C CA . LYS A 1 83 ? 20.845 3.063 -17.476 1.00 80.62 83 LYS A CA 1
ATOM 658 C C . LYS A 1 83 ? 19.866 1.888 -17.411 1.00 80.62 83 LYS A C 1
ATOM 660 O O . LYS A 1 83 ? 19.214 1.585 -18.398 1.00 80.62 83 LYS A O 1
ATOM 665 N N . ASP A 1 84 ? 19.811 1.199 -16.272 1.00 79.88 84 ASP A N 1
ATOM 666 C CA . ASP A 1 84 ? 18.925 0.052 -16.098 1.00 79.88 84 ASP A CA 1
ATOM 667 C C . ASP A 1 84 ? 17.529 0.535 -15.720 1.00 79.88 84 ASP A C 1
ATOM 669 O O . ASP A 1 84 ? 16.546 -0.047 -16.145 1.00 79.88 84 ASP A O 1
ATOM 673 N N . PHE A 1 85 ? 17.431 1.637 -14.979 1.00 83.31 85 PHE A N 1
ATOM 674 C CA . PHE A 1 85 ? 16.153 2.192 -14.558 1.00 83.31 85 PHE A CA 1
ATOM 675 C C . PHE A 1 85 ? 15.369 2.864 -15.679 1.00 83.31 85 PHE A C 1
ATOM 677 O O . PHE A 1 85 ? 14.149 2.925 -15.606 1.00 83.31 85 PHE A O 1
ATOM 684 N N . THR A 1 86 ? 16.025 3.370 -16.722 1.00 81.31 86 THR A N 1
ATOM 685 C CA . THR A 1 86 ? 15.312 3.945 -17.874 1.00 81.31 86 THR A CA 1
ATOM 686 C C . THR A 1 86 ? 14.440 2.920 -18.600 1.00 81.31 86 THR A C 1
ATOM 688 O O . THR A 1 86 ? 13.438 3.300 -19.196 1.00 81.31 86 THR A O 1
ATOM 691 N N . ASP A 1 87 ? 14.782 1.633 -18.514 1.00 87.06 87 ASP A N 1
ATOM 692 C CA . ASP A 1 87 ? 13.958 0.529 -19.000 1.00 87.06 87 ASP A CA 1
ATOM 693 C C . ASP A 1 87 ? 13.288 -0.168 -17.812 1.00 87.06 87 ASP A C 1
ATOM 695 O O . ASP A 1 87 ? 13.890 -0.989 -17.122 1.00 87.06 87 ASP A O 1
ATOM 699 N N . PHE A 1 88 ? 12.023 0.170 -17.562 1.00 87.75 88 PHE A N 1
ATOM 700 C CA . PHE A 1 88 ? 11.268 -0.398 -16.447 1.00 87.75 88 PHE A CA 1
ATOM 701 C C . PHE A 1 88 ? 11.215 -1.928 -16.495 1.00 87.75 88 PHE A C 1
ATOM 703 O O . PHE A 1 88 ? 11.462 -2.560 -15.473 1.00 87.75 88 PHE A O 1
ATOM 710 N N . ILE A 1 89 ? 10.928 -2.536 -17.651 1.00 86.75 89 ILE A N 1
ATOM 711 C CA . ILE A 1 89 ? 10.764 -3.994 -17.741 1.00 86.75 89 ILE A CA 1
ATOM 712 C C . ILE A 1 89 ? 12.102 -4.676 -17.474 1.00 86.75 89 ILE A C 1
ATOM 714 O O . ILE A 1 89 ? 12.173 -5.522 -16.584 1.00 86.75 89 ILE A O 1
ATOM 718 N N . SER A 1 90 ? 13.178 -4.239 -18.136 1.00 88.19 90 SER A N 1
ATOM 719 C CA . SER A 1 90 ? 14.513 -4.801 -17.899 1.00 88.19 90 SER A CA 1
ATOM 720 C C . SER A 1 90 ? 14.973 -4.598 -16.453 1.00 88.19 90 SER A C 1
ATOM 722 O O . SER A 1 90 ? 15.575 -5.493 -15.853 1.00 88.19 90 SER A O 1
ATOM 724 N N . CYS A 1 91 ? 14.668 -3.438 -15.860 1.00 88.31 91 CYS A N 1
ATOM 725 C CA . CYS A 1 91 ? 14.929 -3.176 -14.452 1.00 88.31 91 CYS A CA 1
ATOM 726 C C . CYS A 1 91 ? 14.202 -4.207 -13.583 1.00 88.31 91 CYS A C 1
ATOM 728 O O . CYS A 1 91 ? 14.841 -4.926 -12.821 1.00 88.31 91 CYS A O 1
ATOM 730 N N . ILE A 1 92 ? 12.881 -4.324 -13.709 1.00 87.38 92 ILE A N 1
ATOM 731 C CA . ILE A 1 92 ? 12.081 -5.249 -12.904 1.00 87.38 92 ILE A CA 1
ATOM 732 C C . ILE A 1 92 ? 12.543 -6.698 -13.106 1.00 87.38 92 ILE A C 1
ATOM 734 O O . ILE A 1 92 ? 12.763 -7.389 -12.117 1.00 87.38 92 ILE A O 1
ATOM 738 N N . GLU A 1 93 ? 12.800 -7.153 -14.331 1.00 86.31 93 GLU A N 1
ATOM 739 C CA . GLU A 1 93 ? 13.304 -8.507 -14.604 1.00 86.31 93 GLU A CA 1
ATOM 740 C C . GLU A 1 93 ? 14.638 -8.797 -13.906 1.00 86.31 93 GLU A C 1
ATOM 742 O O . GLU A 1 93 ? 14.805 -9.861 -13.301 1.00 86.31 93 GLU A O 1
ATOM 747 N N . LYS A 1 94 ? 15.575 -7.841 -13.919 1.00 84.25 94 LYS A N 1
ATOM 748 C CA . LYS A 1 94 ? 16.831 -7.951 -13.163 1.00 84.25 94 LYS A CA 1
ATOM 749 C C . LYS A 1 94 ? 16.559 -8.009 -11.661 1.00 84.25 94 LYS A C 1
ATOM 751 O O . LYS A 1 94 ? 17.097 -8.891 -10.993 1.00 84.25 94 LYS A O 1
ATOM 756 N N . ALA A 1 95 ? 15.693 -7.138 -11.134 1.00 82.69 95 ALA A N 1
ATOM 757 C CA . ALA A 1 95 ? 15.280 -7.172 -9.728 1.00 82.69 95 ALA A CA 1
ATOM 758 C C . ALA A 1 95 ? 14.782 -8.565 -9.350 1.00 82.69 95 ALA A C 1
ATOM 760 O O . ALA A 1 95 ? 15.240 -9.164 -8.379 1.00 82.69 95 ALA A O 1
ATOM 761 N N . PHE A 1 96 ? 13.849 -9.085 -10.146 1.00 78.31 96 PHE A N 1
ATOM 762 C CA . PHE A 1 96 ? 13.182 -10.342 -9.883 1.00 78.31 96 PHE A CA 1
ATOM 763 C C . PHE A 1 96 ? 14.142 -11.517 -9.987 1.00 78.31 96 PHE A C 1
ATOM 765 O O . PHE A 1 96 ? 14.147 -12.341 -9.083 1.00 78.31 96 PHE A O 1
ATOM 772 N N . THR A 1 97 ? 14.997 -11.559 -11.008 1.00 78.12 97 THR A N 1
ATOM 773 C CA . THR A 1 97 ? 15.998 -12.623 -11.187 1.00 78.12 97 THR A CA 1
ATOM 774 C C . THR A 1 97 ? 16.988 -12.669 -10.025 1.00 78.12 97 THR A C 1
ATOM 776 O O . THR A 1 97 ? 17.350 -13.746 -9.557 1.00 78.12 97 THR A O 1
ATOM 779 N N . HIS A 1 98 ? 17.416 -11.504 -9.534 1.00 69.75 98 HIS A N 1
ATOM 780 C CA . HIS A 1 98 ? 18.423 -11.428 -8.481 1.00 69.75 98 HIS A CA 1
ATOM 781 C C . HIS A 1 98 ? 17.853 -11.570 -7.069 1.00 69.75 98 HIS A C 1
ATOM 783 O O . HIS A 1 98 ? 18.557 -12.070 -6.200 1.00 69.75 98 HIS A O 1
ATOM 789 N N . CYS A 1 99 ? 16.620 -11.117 -6.828 1.00 66.56 99 CYS A N 1
ATOM 790 C CA . CYS A 1 99 ? 16.142 -10.812 -5.478 1.00 66.56 99 CYS A CA 1
ATOM 791 C C . CYS A 1 99 ? 14.810 -11.493 -5.113 1.00 66.56 99 CYS A C 1
ATOM 793 O O . CYS A 1 99 ? 14.565 -11.806 -3.950 1.00 66.56 99 CYS A O 1
ATOM 795 N N . SER A 1 100 ? 13.923 -11.716 -6.085 1.00 61.47 100 SER A N 1
ATOM 796 C CA . SER A 1 100 ? 12.524 -12.067 -5.817 1.00 61.47 100 SER A CA 1
ATOM 797 C C . SER A 1 100 ? 12.174 -13.550 -5.624 1.00 61.47 100 SER A C 1
ATOM 799 O O . SER A 1 100 ? 11.107 -13.758 -5.037 1.00 61.47 100 SER A O 1
ATOM 801 N N . PRO A 1 101 ? 12.944 -14.588 -6.038 1.00 62.78 101 PRO A N 1
ATOM 802 C CA . PRO A 1 101 ? 12.456 -15.969 -5.924 1.00 62.78 101 PRO A CA 1
ATOM 803 C C . PRO A 1 101 ? 12.169 -16.388 -4.477 1.00 62.78 101 PRO A C 1
ATOM 805 O O . PRO A 1 101 ? 11.411 -17.326 -4.250 1.00 62.78 101 PRO A O 1
ATOM 808 N N . SER A 1 102 ? 12.741 -15.671 -3.507 1.00 64.25 102 SER A N 1
ATOM 809 C CA . SER A 1 102 ? 12.716 -16.052 -2.095 1.00 64.25 102 SER A CA 1
ATOM 810 C C . SER A 1 102 ? 12.022 -15.050 -1.165 1.00 64.25 102 SER A C 1
ATOM 812 O O . SER A 1 102 ? 11.756 -15.400 -0.020 1.00 64.25 102 SER A O 1
ATOM 814 N N . ALA A 1 103 ? 11.737 -13.818 -1.610 1.00 67.12 103 ALA A N 1
ATOM 815 C CA . ALA A 1 103 ? 11.337 -12.715 -0.719 1.00 67.12 103 ALA A CA 1
ATOM 816 C C . ALA A 1 103 ? 9.903 -12.189 -0.927 1.00 67.12 103 ALA A C 1
ATOM 818 O O . ALA A 1 103 ? 9.415 -11.397 -0.123 1.00 67.12 103 ALA A O 1
ATOM 819 N N . GLY A 1 104 ? 9.220 -12.582 -2.011 1.00 76.06 104 GLY A N 1
ATOM 820 C CA . GLY A 1 104 ? 7.861 -12.111 -2.326 1.00 76.06 104 GLY A CA 1
ATOM 821 C C . GLY A 1 104 ? 7.742 -10.613 -2.664 1.00 76.06 104 GLY A C 1
ATOM 822 O O . GLY A 1 104 ? 6.648 -10.148 -2.970 1.00 76.06 104 GLY A O 1
ATOM 823 N N . GLY A 1 105 ? 8.846 -9.860 -2.636 1.00 80.50 105 GLY A N 1
ATOM 824 C CA . GLY A 1 105 ? 8.916 -8.444 -2.988 1.00 80.50 105 GLY A CA 1
ATOM 825 C C . GLY A 1 105 ? 10.356 -7.922 -3.001 1.00 80.50 105 GLY A C 1
ATOM 826 O O . GLY A 1 105 ? 11.267 -8.579 -2.507 1.00 80.50 105 GLY A O 1
ATOM 827 N N . VAL A 1 106 ? 10.557 -6.731 -3.570 1.00 82.19 106 VAL A N 1
ATOM 828 C CA . VAL A 1 106 ? 11.848 -6.027 -3.635 1.00 82.19 106 VAL A CA 1
ATOM 829 C C . VAL A 1 106 ? 11.622 -4.539 -3.374 1.00 82.19 106 VAL A C 1
ATOM 831 O O . VAL A 1 106 ? 10.674 -3.952 -3.898 1.00 82.19 106 VAL A O 1
ATOM 834 N N . LEU A 1 107 ? 12.481 -3.917 -2.566 1.00 83.69 107 LEU A N 1
ATOM 835 C CA . LEU A 1 107 ? 12.474 -2.469 -2.378 1.00 83.69 107 LEU A CA 1
ATOM 836 C C . LEU A 1 107 ? 13.422 -1.823 -3.390 1.00 83.69 107 LEU A C 1
ATOM 838 O O . LEU A 1 107 ? 14.634 -2.016 -3.317 1.00 83.69 107 LEU A O 1
ATOM 842 N N . LEU A 1 108 ? 12.875 -1.032 -4.312 1.00 85.06 108 LEU A N 1
ATOM 843 C CA . LEU A 1 108 ? 13.660 -0.277 -5.288 1.00 85.06 108 LEU A CA 1
ATOM 844 C C . LEU A 1 108 ? 13.969 1.122 -4.760 1.00 85.06 108 LEU A C 1
ATOM 846 O O . LEU A 1 108 ? 13.062 1.906 -4.492 1.00 85.06 108 LEU A O 1
ATOM 850 N N . CYS A 1 109 ? 15.256 1.443 -4.658 1.00 83.38 109 CYS A N 1
ATOM 851 C CA . CYS A 1 109 ? 15.747 2.737 -4.193 1.00 83.38 109 CYS A CA 1
ATOM 852 C C . CYS A 1 109 ? 16.573 3.410 -5.301 1.00 83.38 109 CYS A C 1
ATOM 854 O O . CYS A 1 109 ? 17.803 3.279 -5.304 1.00 83.38 109 CYS A O 1
ATOM 856 N N . PRO A 1 110 ? 15.944 4.107 -6.267 1.00 79.94 110 PRO A N 1
ATOM 857 C CA . PRO A 1 110 ? 16.685 4.855 -7.276 1.00 79.94 110 PRO A CA 1
ATOM 858 C C . PRO A 1 110 ? 17.511 5.974 -6.625 1.00 79.94 110 PRO A C 1
ATOM 860 O O . PRO A 1 110 ? 17.087 6.603 -5.657 1.00 79.94 110 PRO A O 1
ATOM 863 N N . LYS A 1 111 ? 18.709 6.231 -7.164 1.00 75.19 111 LYS A N 1
ATOM 864 C CA . LYS A 1 111 ? 19.601 7.311 -6.692 1.00 75.19 111 LYS A CA 1
ATOM 865 C C . LYS A 1 111 ? 19.292 8.677 -7.310 1.00 75.19 111 LYS A C 1
ATOM 867 O O . LYS A 1 111 ? 19.875 9.674 -6.894 1.00 75.19 111 LYS A O 1
ATOM 872 N N . TRP A 1 112 ? 18.419 8.718 -8.308 1.00 75.31 112 TRP A N 1
ATOM 873 C CA . TRP A 1 112 ? 17.986 9.925 -9.008 1.00 75.31 112 TRP A CA 1
ATOM 874 C C . TRP A 1 112 ? 16.497 10.157 -8.769 1.00 75.31 112 TRP A C 1
ATOM 876 O O . TRP A 1 112 ? 15.750 9.256 -8.382 1.00 75.31 112 TRP A O 1
ATOM 886 N N . GLN A 1 113 ? 16.081 11.392 -9.007 1.00 66.62 113 GLN A N 1
ATOM 887 C CA . GLN A 1 113 ? 14.702 11.813 -8.857 1.00 66.62 113 GLN A CA 1
ATOM 888 C C . GLN A 1 113 ? 13.875 11.275 -10.032 1.00 66.62 113 GLN A C 1
ATOM 890 O O . GLN A 1 113 ? 14.231 11.474 -11.191 1.00 66.62 113 GLN A O 1
ATOM 895 N N . ILE A 1 114 ? 12.797 10.554 -9.723 1.00 71.50 114 ILE A N 1
ATOM 896 C CA . ILE A 1 114 ? 11.680 10.356 -10.656 1.00 71.50 114 ILE A CA 1
ATOM 897 C C . ILE A 1 114 ? 10.938 11.693 -10.733 1.00 71.50 114 ILE A C 1
ATOM 899 O O . ILE A 1 114 ? 10.954 12.434 -9.743 1.00 71.50 114 ILE A O 1
ATOM 903 N N . ASP A 1 115 ? 10.300 12.001 -11.866 1.00 79.12 115 ASP A N 1
ATOM 904 C CA . ASP A 1 115 ? 9.439 13.182 -11.969 1.00 79.12 115 ASP A CA 1
ATOM 905 C C . ASP A 1 115 ? 8.516 13.243 -10.742 1.00 79.12 115 ASP A C 1
ATOM 907 O O . ASP A 1 115 ? 7.894 12.235 -10.386 1.00 79.12 115 ASP A O 1
ATOM 911 N N . PRO A 1 116 ? 8.471 14.376 -10.026 1.00 79.06 116 PRO A N 1
ATOM 912 C CA . PRO A 1 116 ? 7.682 14.447 -8.815 1.00 79.06 116 PRO A CA 1
ATOM 913 C C . PRO A 1 116 ? 6.194 14.301 -9.162 1.00 79.06 116 PRO A C 1
ATOM 915 O O . PRO A 1 116 ? 5.750 14.822 -10.188 1.00 79.06 116 PRO A O 1
ATOM 918 N N . PRO A 1 117 ? 5.402 13.635 -8.305 1.00 82.12 117 PRO A N 1
ATOM 919 C CA . PRO A 1 117 ? 3.954 13.675 -8.433 1.00 82.12 117 PRO A CA 1
ATOM 920 C C . PRO A 1 117 ? 3.452 15.128 -8.363 1.00 82.12 117 PRO A C 1
ATOM 922 O O . PRO A 1 117 ? 3.849 15.895 -7.483 1.00 82.12 117 PRO A O 1
ATOM 925 N N . ASP A 1 118 ? 2.567 15.492 -9.285 1.00 83.25 118 ASP A N 1
ATOM 926 C CA . ASP A 1 118 ? 1.855 16.761 -9.324 1.00 83.25 118 ASP A CA 1
ATOM 927 C C . ASP A 1 118 ? 0.616 16.693 -8.424 1.00 83.25 118 ASP A C 1
ATOM 929 O O . ASP A 1 118 ? -0.385 16.037 -8.722 1.00 83.25 118 ASP A O 1
ATOM 933 N N . PHE A 1 119 ? 0.703 17.382 -7.289 1.00 76.88 119 PHE A N 1
ATOM 934 C CA . PHE A 1 119 ? -0.395 17.535 -6.336 1.00 76.88 119 PHE A CA 1
ATOM 935 C C . PHE A 1 119 ? -1.232 18.805 -6.582 1.00 76.88 119 PHE A C 1
ATOM 937 O O . PHE A 1 119 ? -2.054 19.165 -5.735 1.00 76.88 119 PHE A O 1
ATOM 944 N N . GLY A 1 120 ? -0.995 19.516 -7.688 1.00 71.50 120 GLY A N 1
ATOM 945 C CA . GLY A 1 120 ? -1.620 20.790 -8.023 1.00 71.50 120 GLY A CA 1
ATOM 946 C C . GLY A 1 120 ? -3.090 20.709 -8.455 1.00 71.50 120 GLY A C 1
ATOM 947 O O . GLY A 1 120 ? -3.715 19.650 -8.530 1.00 71.50 120 GLY A O 1
ATOM 948 N N . GLY A 1 121 ? -3.658 21.884 -8.741 1.00 79.25 121 GLY A N 1
ATOM 949 C CA . GLY A 1 121 ? -5.040 22.047 -9.206 1.00 79.25 121 GLY A CA 1
ATOM 950 C C . GLY A 1 121 ? -6.104 21.896 -8.112 1.00 79.25 121 GLY A C 1
ATOM 951 O O . GLY A 1 121 ? -5.840 22.039 -6.919 1.00 79.25 121 GLY A O 1
ATOM 952 N N . ASP A 1 122 ? -7.339 21.595 -8.521 1.00 83.75 122 ASP A N 1
ATOM 953 C CA . ASP A 1 122 ? -8.495 21.425 -7.624 1.00 83.75 122 ASP A CA 1
ATOM 954 C C . ASP A 1 122 ? -8.559 20.031 -6.957 1.00 83.75 122 ASP A C 1
ATOM 956 O O . ASP A 1 122 ? -9.613 19.598 -6.480 1.00 83.75 122 ASP A O 1
ATOM 960 N N . TRP A 1 123 ? -7.437 19.302 -6.889 1.00 86.56 123 TRP A N 1
ATOM 961 C CA . TRP A 1 123 ? -7.388 17.967 -6.282 1.00 86.56 123 TRP A CA 1
ATOM 962 C C . TRP A 1 123 ? -7.880 17.961 -4.828 1.00 86.56 123 TRP A C 1
ATOM 964 O O . TRP A 1 123 ? -8.624 17.067 -4.425 1.00 86.56 123 TRP A O 1
ATOM 974 N N . SER A 1 124 ? -7.554 18.993 -4.049 1.00 85.00 124 SER A N 1
ATOM 975 C CA . SER A 1 124 ? -8.019 19.144 -2.662 1.00 85.00 124 SER A CA 1
ATOM 976 C C . SER A 1 124 ? -9.550 19.136 -2.529 1.00 85.00 124 SER A C 1
ATOM 978 O O . SER A 1 124 ? -10.087 18.660 -1.526 1.00 85.00 124 SER A O 1
ATOM 980 N N . LYS A 1 125 ? -10.269 19.588 -3.561 1.00 91.00 125 LYS A N 1
ATOM 981 C CA . LYS A 1 125 ? -11.737 19.606 -3.618 1.00 91.00 125 LYS A CA 1
ATOM 982 C C . LYS A 1 125 ? -12.325 18.317 -4.191 1.00 91.00 125 LYS A C 1
ATOM 984 O O . LYS A 1 125 ? -13.545 18.154 -4.179 1.00 91.00 125 LYS A O 1
ATOM 989 N N . SER A 1 126 ? -11.488 17.401 -4.684 1.00 91.62 126 SER A N 1
ATOM 990 C CA . SER A 1 126 ? -11.947 16.187 -5.355 1.00 91.62 126 SER A CA 1
ATOM 991 C C . SER A 1 126 ? -12.799 15.321 -4.426 1.00 91.62 126 SER A C 1
ATOM 993 O O . SER A 1 126 ? -12.438 15.128 -3.257 1.00 91.62 126 SER A O 1
ATOM 995 N N . PRO A 1 127 ? -13.920 14.773 -4.929 1.00 94.81 127 PRO A N 1
ATOM 996 C CA . PRO A 1 127 ? -14.759 13.880 -4.154 1.00 94.81 127 PRO A CA 1
ATOM 997 C C . PRO A 1 127 ? -14.004 12.584 -3.851 1.00 94.81 127 PRO A C 1
ATOM 999 O O . PRO A 1 127 ? -13.298 12.030 -4.698 1.00 94.81 127 PRO A O 1
ATOM 1002 N N . VAL A 1 128 ? -14.177 12.087 -2.632 1.00 95.19 128 VAL A N 1
ATOM 1003 C CA . VAL A 1 128 ? -13.619 10.810 -2.180 1.00 95.19 128 VAL A CA 1
ATOM 1004 C C . VAL A 1 128 ? -14.653 10.041 -1.387 1.00 95.19 128 VAL A C 1
ATOM 1006 O O . VAL A 1 128 ? -15.594 10.608 -0.829 1.00 95.19 128 VAL A O 1
ATOM 1009 N N . THR A 1 129 ? -14.447 8.736 -1.288 1.00 95.31 129 THR A N 1
ATOM 1010 C CA . THR A 1 129 ? -15.227 7.893 -0.395 1.00 95.31 129 THR A CA 1
ATOM 1011 C C . THR A 1 129 ? -14.344 7.424 0.748 1.00 95.31 129 THR A C 1
ATOM 1013 O O . THR A 1 129 ? -13.274 6.858 0.538 1.00 95.31 129 THR A O 1
ATOM 1016 N N . VAL A 1 130 ? -14.790 7.683 1.970 1.00 95.00 130 VAL A N 1
ATOM 1017 C CA . VAL A 1 130 ? -14.044 7.388 3.188 1.00 95.00 130 VAL A CA 1
ATOM 1018 C C . VAL A 1 130 ? -14.601 6.119 3.818 1.00 95.00 130 VAL A C 1
ATOM 1020 O O . VAL A 1 130 ? -15.814 5.951 3.952 1.00 95.00 130 VAL A O 1
ATOM 1023 N N . ARG A 1 131 ? -13.714 5.217 4.233 1.00 94.12 131 ARG A N 1
ATOM 1024 C CA . ARG A 1 131 ? -14.057 3.980 4.938 1.00 94.12 131 ARG A CA 1
ATOM 1025 C C . ARG A 1 131 ? -13.400 3.967 6.305 1.00 94.12 131 ARG A C 1
ATOM 1027 O O . ARG A 1 131 ? -12.210 4.236 6.432 1.00 94.12 131 ARG A O 1
ATOM 1034 N N . LYS A 1 132 ? -14.169 3.626 7.335 1.00 92.62 132 LYS A N 1
ATOM 1035 C CA . LYS A 1 132 ? -13.647 3.380 8.681 1.00 92.62 132 LYS A CA 1
ATOM 1036 C C . LYS A 1 132 ? -13.225 1.917 8.780 1.00 92.62 132 LYS A C 1
ATOM 1038 O O . LYS A 1 132 ? -14.060 1.048 8.540 1.00 92.62 132 LYS A O 1
ATOM 1043 N N . GLN A 1 133 ? -11.981 1.644 9.163 1.00 91.56 133 GLN A N 1
ATOM 1044 C CA . GLN A 1 133 ? -11.484 0.279 9.349 1.00 91.56 133 GLN A CA 1
ATOM 1045 C C . GLN A 1 133 ? -11.509 -0.093 10.833 1.00 91.56 133 GLN A C 1
ATOM 1047 O O . GLN A 1 133 ? -10.690 0.368 11.626 1.00 91.56 133 GLN A O 1
ATOM 1052 N N . LYS A 1 134 ? -12.470 -0.923 11.226 1.00 91.75 134 LYS A N 1
ATOM 1053 C CA . LYS A 1 134 ? -12.586 -1.448 12.584 1.00 91.75 134 LYS A CA 1
ATOM 1054 C C . LYS A 1 134 ? -11.617 -2.605 12.776 1.00 91.75 134 LYS A C 1
ATOM 1056 O O . LYS A 1 134 ? -11.648 -3.566 12.017 1.00 91.75 134 LYS A O 1
ATOM 1061 N N . PHE A 1 135 ? -10.827 -2.545 13.840 1.00 89.44 135 PHE A N 1
ATOM 1062 C CA . PHE A 1 135 ? -9.992 -3.660 14.275 1.00 89.44 135 PHE A CA 1
ATOM 1063 C C . PHE A 1 135 ? -10.702 -4.417 15.392 1.00 89.44 135 PHE A C 1
ATOM 1065 O O . PHE A 1 135 ? -11.048 -3.839 16.424 1.00 89.44 135 PHE A O 1
ATOM 1072 N N . ILE A 1 136 ? -10.930 -5.710 15.176 1.00 91.38 136 ILE A N 1
ATOM 1073 C CA . ILE A 1 136 ? -11.565 -6.608 16.141 1.00 91.38 136 ILE A CA 1
ATOM 1074 C C . ILE A 1 136 ? -10.510 -7.614 16.592 1.00 91.38 136 ILE A C 1
ATOM 1076 O O . ILE A 1 136 ? -10.074 -8.450 15.798 1.00 91.38 136 ILE A O 1
ATOM 1080 N N . LYS A 1 137 ? -10.099 -7.536 17.861 1.00 93.88 137 LYS A N 1
ATOM 1081 C CA . LYS A 1 137 ? -9.169 -8.503 18.455 1.00 93.88 137 LYS A CA 1
ATOM 1082 C C . LYS A 1 137 ? -9.862 -9.857 18.583 1.00 93.88 137 LYS A C 1
ATOM 1084 O O . LYS A 1 137 ? -10.938 -9.947 19.168 1.00 93.88 137 LYS A O 1
ATOM 1089 N N . ARG A 1 138 ? -9.251 -10.905 18.031 1.00 94.81 138 ARG A N 1
ATOM 1090 C CA . ARG A 1 138 ? -9.737 -12.291 18.152 1.00 94.81 138 ARG A CA 1
ATOM 1091 C C . ARG A 1 138 ? -8.987 -13.047 19.237 1.00 94.81 138 ARG A C 1
ATOM 1093 O O . ARG A 1 138 ? -9.594 -13.765 20.018 1.00 94.81 138 ARG A O 1
ATOM 1100 N N . ARG A 1 139 ? -7.669 -12.858 19.279 1.00 94.62 139 ARG A N 1
ATOM 1101 C CA . ARG A 1 139 ? -6.736 -13.388 20.283 1.00 94.62 139 ARG A CA 1
ATOM 1102 C C . ARG A 1 139 ? -5.445 -12.551 20.248 1.00 94.62 139 ARG A C 1
ATOM 1104 O O . ARG A 1 139 ? -5.319 -11.714 19.351 1.00 94.62 139 ARG A O 1
ATOM 1111 N N . PRO A 1 140 ? -4.500 -12.710 21.193 1.00 91.88 140 PRO A N 1
ATOM 1112 C CA . PRO A 1 140 ? -3.233 -11.980 21.156 1.00 91.88 140 PRO A CA 1
ATOM 1113 C C . PRO A 1 140 ? -2.544 -12.109 19.791 1.00 91.88 140 PRO A C 1
ATOM 1115 O O . PRO A 1 140 ? -2.452 -13.206 19.245 1.00 91.88 140 PRO A O 1
ATOM 1118 N N . GLY A 1 141 ? -2.135 -10.978 19.213 1.00 89.25 141 GLY A N 1
ATOM 1119 C CA . GLY A 1 141 ? -1.491 -10.937 17.897 1.00 89.25 141 GLY A CA 1
ATOM 1120 C C . GLY A 1 141 ? -2.411 -11.123 16.684 1.00 89.25 141 GLY A C 1
ATOM 1121 O O . GLY A 1 141 ? -1.939 -10.988 15.561 1.00 89.25 141 GLY A O 1
ATOM 1122 N N . VAL A 1 142 ? -3.709 -11.404 16.865 1.00 92.81 142 VAL A N 1
ATOM 1123 C CA . VAL A 1 142 ? -4.633 -11.698 15.756 1.00 92.81 142 VAL A CA 1
ATOM 1124 C C . VAL A 1 142 ? -5.846 -10.777 15.788 1.00 92.81 142 VAL A C 1
ATOM 1126 O O . VAL A 1 142 ? -6.672 -10.819 16.707 1.00 92.81 142 VAL A O 1
ATOM 1129 N N . TYR A 1 143 ? -5.986 -9.998 14.718 1.00 91.00 143 TYR A N 1
ATOM 1130 C CA . TYR A 1 143 ? -7.054 -9.026 14.528 1.00 91.00 143 TYR A CA 1
ATOM 1131 C C . TYR A 1 143 ? -7.740 -9.265 13.188 1.00 91.00 143 TYR A C 1
ATOM 1133 O O . TYR A 1 143 ? -7.090 -9.590 12.199 1.00 91.00 143 TYR A O 1
ATOM 1141 N N . THR A 1 144 ? -9.052 -9.060 13.140 1.00 92.94 144 THR A N 1
ATOM 1142 C CA . THR A 1 144 ? -9.787 -8.959 11.874 1.00 92.94 144 THR A CA 1
ATOM 1143 C C . THR A 1 144 ? -10.107 -7.500 11.592 1.00 92.94 144 THR A C 1
ATOM 1145 O O . THR A 1 144 ? -10.536 -6.788 12.505 1.00 92.94 144 THR A O 1
ATOM 1148 N N . ALA A 1 145 ? -9.938 -7.079 10.341 1.00 90.69 145 ALA A N 1
ATOM 1149 C CA . ALA A 1 145 ? -10.373 -5.775 9.865 1.00 90.69 145 ALA A CA 1
ATOM 1150 C C . ALA A 1 145 ? -11.787 -5.871 9.273 1.00 90.69 145 ALA A C 1
ATOM 1152 O O . ALA A 1 145 ? -12.031 -6.687 8.389 1.00 90.69 145 ALA A O 1
ATOM 1153 N N . ASP A 1 146 ? -12.702 -5.035 9.758 1.00 93.12 146 ASP A N 1
ATOM 1154 C CA . ASP A 1 146 ? -14.045 -4.846 9.198 1.00 93.12 146 ASP A CA 1
ATOM 1155 C C . ASP A 1 146 ? -14.190 -3.404 8.703 1.00 93.12 146 ASP A C 1
ATOM 1157 O O . ASP A 1 146 ? -13.804 -2.462 9.399 1.00 93.12 146 ASP A O 1
ATOM 1161 N N . TYR A 1 147 ? -14.749 -3.208 7.514 1.00 90.25 147 TYR A N 1
ATOM 1162 C CA . TYR A 1 147 ? -14.906 -1.880 6.929 1.00 90.25 147 TYR A CA 1
ATOM 1163 C C . TYR A 1 147 ? -16.343 -1.402 7.077 1.00 90.25 147 TYR A C 1
ATOM 1165 O O . TYR A 1 147 ? -17.298 -2.085 6.714 1.00 90.25 147 TYR A O 1
ATOM 1173 N N . SER A 1 148 ? -16.512 -0.182 7.587 1.00 91.31 148 SER A N 1
ATOM 1174 C CA . SER A 1 148 ? -17.828 0.448 7.580 1.00 91.31 148 SER A CA 1
ATOM 1175 C C . SER A 1 148 ? -18.320 0.674 6.156 1.00 91.31 148 SER A C 1
ATOM 1177 O O . SER A 1 148 ? -17.526 0.797 5.220 1.00 91.31 148 SER A O 1
ATOM 1179 N N . LYS A 1 149 ? -19.639 0.868 6.028 1.00 93.44 149 LYS A N 1
ATOM 1180 C CA . LYS A 1 149 ? -20.216 1.424 4.805 1.00 93.44 149 LYS A CA 1
ATOM 1181 C C . LYS A 1 149 ? -19.435 2.688 4.401 1.00 93.44 149 LYS A C 1
ATOM 1183 O O . LYS A 1 149 ? -19.155 3.513 5.283 1.00 93.44 149 LYS A O 1
ATOM 1188 N N . PRO A 1 150 ? -19.044 2.815 3.125 1.00 93.94 150 PRO A N 1
ATOM 1189 C CA . PRO A 1 150 ? -18.308 3.977 2.652 1.00 93.94 150 PRO A CA 1
ATOM 1190 C C . PRO A 1 150 ? -19.167 5.244 2.753 1.00 93.94 150 PRO A C 1
ATOM 1192 O O . PRO A 1 150 ? -20.369 5.194 2.493 1.00 93.94 150 PRO A O 1
ATOM 1195 N N . THR A 1 151 ? -18.566 6.375 3.121 1.00 95.12 151 THR A N 1
ATOM 1196 C CA . THR A 1 151 ? -19.257 7.669 3.197 1.00 95.12 151 THR A CA 1
ATOM 1197 C C . THR A 1 151 ? -18.624 8.697 2.259 1.00 95.12 151 THR A C 1
ATOM 1199 O O . THR A 1 151 ? -17.397 8.747 2.142 1.00 95.12 151 THR A O 1
ATOM 1202 N N . PRO A 1 152 ? -19.428 9.526 1.572 1.00 95.94 152 PRO A N 1
ATOM 1203 C CA . PRO A 1 152 ? -18.903 10.562 0.693 1.00 95.94 152 PRO A CA 1
ATOM 1204 C C . PRO A 1 152 ? -18.196 11.666 1.491 1.00 95.94 152 PRO A C 1
ATOM 1206 O O . PRO A 1 152 ? -18.594 12.030 2.600 1.00 95.94 152 PRO A O 1
ATOM 1209 N N . SER A 1 153 ? -17.125 12.200 0.916 1.00 95.31 153 SER A N 1
ATOM 1210 C CA . SER A 1 153 ? -16.359 13.330 1.433 1.00 95.31 153 SER A CA 1
ATOM 1211 C C . SER A 1 153 ? -15.575 14.002 0.298 1.00 95.31 153 SER A C 1
ATOM 1213 O O . SER 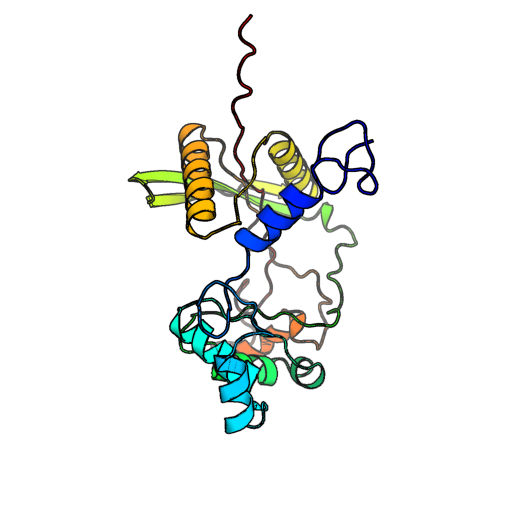A 1 153 ? -15.826 13.754 -0.879 1.00 95.31 153 SER A O 1
ATOM 1215 N N . ARG A 1 154 ? -14.609 14.845 0.657 1.00 94.25 154 ARG A N 1
ATOM 1216 C CA . ARG A 1 154 ? -13.626 15.457 -0.247 1.00 94.25 154 ARG A CA 1
ATOM 1217 C C . ARG A 1 154 ? -12.241 15.403 0.385 1.00 94.25 154 ARG A C 1
ATOM 1219 O O . ARG A 1 154 ? -12.144 15.309 1.613 1.00 94.25 154 ARG A O 1
ATOM 1226 N N . VAL A 1 155 ? -11.199 15.441 -0.443 1.00 92.25 155 VAL A N 1
ATOM 1227 C CA . VAL A 1 155 ? -9.801 15.266 -0.011 1.00 92.25 155 VAL A CA 1
ATOM 1228 C C . VAL A 1 155 ? -9.454 16.198 1.153 1.00 92.25 155 VAL A C 1
ATOM 1230 O O . VAL A 1 155 ? -9.002 15.720 2.190 1.00 92.25 155 VAL A O 1
ATOM 1233 N N . GLU A 1 156 ? -9.743 17.494 1.046 1.00 93.44 156 GLU A N 1
ATOM 1234 C CA . GLU A 1 156 ? -9.438 18.480 2.092 1.00 93.44 156 GLU A CA 1
ATOM 1235 C C . GLU A 1 156 ? -10.079 18.138 3.445 1.00 93.44 156 GLU A C 1
ATOM 1237 O O . GLU A 1 156 ? -9.401 18.141 4.469 1.00 93.44 156 GLU A O 1
ATOM 1242 N N . LEU A 1 157 ? -11.358 17.741 3.459 1.00 94.06 157 LEU A N 1
ATOM 1243 C CA . LEU A 1 157 ? -12.063 17.398 4.696 1.00 94.06 157 LEU A CA 1
ATOM 1244 C C . LEU A 1 157 ? -11.494 16.129 5.329 1.00 94.06 157 LEU A C 1
ATOM 1246 O O . LEU A 1 157 ? -11.449 16.016 6.557 1.00 94.06 157 LEU A O 1
ATOM 1250 N N . PHE A 1 158 ? -11.078 15.166 4.505 1.00 93.88 158 PHE A N 1
ATOM 1251 C CA . PHE A 1 158 ? -10.391 13.976 4.986 1.00 93.88 158 PHE A CA 1
ATOM 1252 C C . PHE A 1 158 ? -9.034 14.340 5.598 1.00 93.88 158 PHE A C 1
ATOM 1254 O O . PHE A 1 158 ? -8.757 13.927 6.722 1.00 93.88 158 PHE A O 1
ATOM 1261 N N . LEU A 1 159 ? -8.224 15.147 4.906 1.00 91.06 159 LEU A N 1
ATOM 1262 C CA . LEU A 1 159 ? -6.899 15.559 5.372 1.00 91.06 159 LEU A CA 1
ATOM 1263 C C . LEU A 1 159 ? -6.977 16.361 6.674 1.00 91.06 159 LEU A C 1
ATOM 1265 O O . LEU A 1 159 ? -6.250 16.045 7.611 1.00 91.06 159 LEU A O 1
ATOM 1269 N N . THR A 1 160 ? -7.908 17.312 6.804 1.00 91.06 160 THR A N 1
ATOM 1270 C CA . THR A 1 160 ? -8.123 18.043 8.066 1.00 91.06 160 THR A CA 1
ATOM 1271 C C . THR A 1 160 ? -8.435 17.085 9.216 1.00 91.06 160 THR A C 1
ATOM 1273 O O . THR A 1 160 ? -7.836 17.178 10.286 1.00 91.06 160 THR A O 1
ATOM 1276 N N . LYS A 1 161 ? -9.326 16.107 9.004 1.00 89.31 161 LYS A N 1
ATOM 1277 C CA . LYS A 1 161 ? -9.643 15.088 10.019 1.00 89.31 161 LYS A CA 1
ATOM 1278 C C . LYS A 1 161 ? -8.461 14.163 10.310 1.00 89.31 161 LYS A C 1
ATOM 1280 O O . LYS A 1 161 ? -8.324 13.697 11.440 1.00 89.31 161 LYS A O 1
ATOM 1285 N N . ALA A 1 162 ? -7.636 13.861 9.311 1.00 88.00 162 ALA A N 1
ATOM 1286 C CA . ALA A 1 162 ? -6.442 13.044 9.470 1.00 88.00 162 ALA A CA 1
ATOM 1287 C C . ALA A 1 162 ? -5.384 13.758 10.322 1.00 88.00 162 ALA A C 1
ATOM 1289 O O . ALA A 1 162 ? -4.874 13.147 11.256 1.00 88.00 162 ALA A O 1
ATOM 1290 N N . ILE A 1 163 ? -5.154 15.049 10.068 1.00 86.19 163 ILE A N 1
ATOM 1291 C CA . ILE A 1 163 ? -4.226 15.899 10.824 1.00 86.19 163 ILE A CA 1
ATOM 1292 C C . ILE A 1 163 ? -4.688 16.055 12.274 1.00 86.19 163 ILE A C 1
ATOM 1294 O O . ILE A 1 163 ? -3.912 15.801 13.188 1.00 86.19 163 ILE A O 1
ATOM 1298 N N . LEU A 1 164 ? -5.959 16.400 12.513 1.00 84.19 164 LEU A N 1
ATOM 1299 C CA . LEU A 1 164 ? -6.490 16.523 13.880 1.00 84.19 164 LEU A CA 1
ATOM 1300 C C . LEU A 1 164 ? -6.324 15.218 14.666 1.00 84.19 164 LEU A C 1
ATOM 1302 O O . LEU A 1 164 ? -5.854 15.203 15.797 1.00 84.19 164 LEU A O 1
ATOM 1306 N N . ALA A 1 165 ? -6.633 14.096 14.023 1.00 80.12 165 ALA A N 1
ATOM 1307 C CA . ALA A 1 165 ? -6.438 12.780 14.603 1.00 80.12 165 ALA A CA 1
ATOM 1308 C C . ALA A 1 165 ? -4.979 12.394 14.846 1.00 80.12 165 ALA A C 1
ATOM 1310 O O . ALA A 1 165 ? -4.748 11.461 15.611 1.00 80.12 165 ALA A O 1
ATOM 1311 N N . GLU A 1 166 ? -4.030 13.006 14.140 1.00 75.81 166 GLU A N 1
ATOM 1312 C CA . GLU A 1 166 ? -2.599 12.826 14.345 1.00 75.81 166 GLU A CA 1
ATOM 1313 C C . GLU A 1 166 ? -2.088 13.668 15.507 1.00 75.81 166 GLU A C 1
ATOM 1315 O O . GLU A 1 166 ? -1.374 13.127 16.346 1.00 75.81 166 GLU A O 1
ATOM 1320 N N . LEU A 1 167 ? -2.525 14.925 15.606 1.00 69.88 167 LEU A N 1
ATOM 1321 C CA . LEU A 1 167 ? -2.235 15.811 16.736 1.00 69.88 167 LEU A CA 1
ATOM 1322 C C . LEU A 1 167 ? -2.791 15.268 18.060 1.00 69.88 167 LEU A C 1
ATOM 1324 O O . LEU A 1 167 ? -2.156 15.415 19.098 1.00 69.88 167 LEU A O 1
ATOM 1328 N N . ASP A 1 168 ? -3.933 14.578 18.017 1.00 68.81 168 ASP A N 1
ATOM 1329 C CA . ASP A 1 168 ? -4.517 13.888 19.175 1.00 68.81 168 ASP A CA 1
ATOM 1330 C C . ASP A 1 168 ? -3.695 12.669 19.658 1.00 68.81 168 ASP A C 1
ATOM 1332 O O . ASP A 1 168 ? -4.034 12.058 20.678 1.00 68.81 168 ASP A O 1
ATOM 1336 N N . LYS A 1 169 ? -2.644 12.251 18.937 1.00 69.44 169 LYS A N 1
ATOM 1337 C CA . LYS A 1 169 ? -1.768 11.137 19.343 1.00 69.44 169 LYS A CA 1
ATOM 1338 C C . LYS A 1 169 ? -0.543 11.647 20.093 1.00 69.44 169 LYS A C 1
ATOM 1340 O O . LYS A 1 169 ? 0.021 12.684 19.772 1.00 69.44 169 LYS A O 1
ATOM 1345 N N . ALA A 1 170 ? -0.049 10.821 21.011 1.00 49.22 170 ALA A N 1
ATOM 1346 C CA . ALA A 1 170 ? 1.158 11.073 21.796 1.00 49.22 170 ALA A CA 1
ATOM 1347 C C . ALA A 1 170 ? 2.090 9.844 21.807 1.00 49.22 170 ALA A C 1
ATOM 1349 O O . ALA A 1 170 ? 2.583 9.440 22.862 1.00 49.22 170 ALA A O 1
ATOM 1350 N N . GLY A 1 171 ? 2.298 9.196 20.655 1.00 59.75 171 GLY A N 1
ATOM 1351 C CA . GLY A 1 171 ? 3.093 7.969 20.567 1.00 59.75 171 GLY A CA 1
ATOM 1352 C C . GLY A 1 171 ? 3.544 7.624 19.148 1.00 59.75 171 GLY A C 1
ATOM 1353 O O . GLY A 1 171 ? 2.907 8.011 18.169 1.00 59.75 171 GLY A O 1
ATOM 1354 N N . SER A 1 172 ? 4.651 6.887 19.050 1.00 66.12 172 SER A N 1
ATOM 1355 C CA . SER A 1 172 ? 5.330 6.514 17.803 1.00 66.12 172 SER A CA 1
ATOM 1356 C C . SER A 1 172 ? 5.581 5.004 17.722 1.00 66.12 172 SER A C 1
ATOM 1358 O O . SER A 1 172 ? 5.577 4.305 18.736 1.00 66.12 172 SER A O 1
ATOM 1360 N N . PHE A 1 173 ? 5.810 4.491 16.509 1.00 71.06 173 PHE A N 1
ATOM 1361 C CA . PHE A 1 173 ? 6.313 3.129 16.325 1.00 71.06 173 PHE A CA 1
ATOM 1362 C C . PHE A 1 173 ? 7.787 3.061 16.715 1.00 71.06 173 PHE A C 1
ATOM 1364 O O . PHE A 1 173 ? 8.591 3.889 16.278 1.00 71.06 173 PHE A O 1
ATOM 1371 N N . ASN A 1 174 ? 8.165 2.039 17.479 1.00 77.00 174 ASN A N 1
ATOM 1372 C CA . ASN A 1 174 ? 9.571 1.765 17.737 1.00 77.00 174 ASN A CA 1
ATOM 1373 C C . ASN A 1 174 ? 10.130 0.854 16.639 1.00 77.00 174 ASN A C 1
ATOM 1375 O O . ASN A 1 174 ? 10.104 -0.363 16.756 1.00 77.00 174 ASN A O 1
ATOM 1379 N N . ILE A 1 175 ? 10.671 1.453 15.582 1.00 78.50 175 ILE A N 1
ATOM 1380 C CA . ILE A 1 175 ? 11.224 0.736 14.420 1.00 78.50 175 ILE A CA 1
ATOM 1381 C C . ILE A 1 175 ? 12.687 0.281 14.599 1.00 78.50 175 ILE A C 1
ATOM 1383 O O . ILE A 1 175 ? 13.358 -0.022 13.618 1.00 78.50 175 ILE A O 1
ATOM 1387 N N . SER A 1 176 ? 13.227 0.273 15.825 1.00 74.44 176 SER A N 1
ATOM 1388 C CA . SER A 1 176 ? 14.651 -0.035 16.061 1.00 74.44 176 SER A CA 1
ATOM 1389 C C . SER A 1 176 ? 15.024 -1.506 15.852 1.00 74.44 176 SER A C 1
ATOM 1391 O O . SER A 1 176 ? 16.158 -1.802 15.481 1.00 74.44 176 SER A O 1
ATOM 1393 N N . SER A 1 177 ? 14.085 -2.420 16.088 1.00 78.38 177 SER A N 1
ATOM 1394 C CA . SER A 1 177 ? 14.230 -3.855 15.851 1.00 78.38 177 SER A CA 1
ATOM 1395 C C . SER A 1 177 ? 12.875 -4.459 15.495 1.00 78.38 177 SER A C 1
ATOM 1397 O O . SER A 1 177 ? 11.841 -3.869 15.807 1.00 78.38 177 SER A O 1
ATOM 1399 N N . SER A 1 178 ? 12.870 -5.646 14.878 1.00 78.31 178 SER A N 1
ATOM 1400 C CA . SER A 1 178 ? 11.629 -6.381 14.582 1.00 78.31 178 SER A CA 1
ATOM 1401 C C . SER A 1 178 ? 10.792 -6.598 15.848 1.00 78.31 178 SER A C 1
ATOM 1403 O O . SER A 1 178 ? 9.606 -6.285 15.874 1.00 78.31 178 SER A O 1
ATOM 1405 N N . GLU A 1 179 ? 11.429 -7.029 16.940 1.00 81.44 179 GLU A N 1
ATOM 1406 C CA . GLU A 1 179 ? 10.767 -7.217 18.235 1.00 81.44 179 GLU A CA 1
ATOM 1407 C C . GLU A 1 179 ? 10.157 -5.914 18.769 1.00 81.44 179 GLU A C 1
ATOM 1409 O O . GLU A 1 179 ? 8.985 -5.879 19.142 1.00 81.44 179 GLU A O 1
ATOM 1414 N N . SER A 1 180 ? 10.924 -4.820 18.753 1.00 80.75 180 SER A N 1
ATOM 1415 C CA . SER A 1 180 ? 10.445 -3.511 19.212 1.00 80.75 180 SER A CA 1
ATOM 1416 C C . SER A 1 180 ? 9.292 -2.992 18.356 1.00 80.75 180 SER A C 1
ATOM 1418 O O . SER A 1 180 ? 8.324 -2.437 18.887 1.00 80.75 180 SER A O 1
ATOM 1420 N N . PHE A 1 181 ? 9.376 -3.205 17.040 1.00 84.44 181 PHE A N 1
ATOM 1421 C CA . PHE A 1 181 ? 8.337 -2.826 16.096 1.00 84.44 181 PHE A CA 1
ATOM 1422 C C . PHE A 1 181 ? 7.059 -3.583 16.415 1.00 84.44 181 PHE A C 1
ATOM 1424 O O . PHE A 1 181 ? 6.046 -2.949 16.702 1.00 84.44 181 PHE A O 1
ATOM 1431 N N . TRP A 1 182 ? 7.118 -4.915 16.452 1.00 85.19 182 TRP A N 1
ATOM 1432 C CA . TRP A 1 182 ? 5.948 -5.743 16.716 1.00 85.19 182 TRP A CA 1
ATOM 1433 C C . TRP A 1 182 ? 5.352 -5.473 18.089 1.00 85.19 182 TRP A C 1
ATOM 1435 O O . TRP A 1 182 ? 4.134 -5.370 18.192 1.00 85.19 182 TRP A O 1
ATOM 1445 N N . LYS A 1 183 ? 6.173 -5.255 19.120 1.00 87.25 183 LYS A N 1
ATOM 1446 C CA . LYS A 1 183 ? 5.686 -4.841 20.438 1.00 87.25 183 LYS A CA 1
ATOM 1447 C C . LYS A 1 183 ? 4.879 -3.541 20.351 1.00 87.25 183 LYS A C 1
ATOM 1449 O O . LYS A 1 183 ? 3.710 -3.524 20.725 1.00 87.25 183 LYS A O 1
ATOM 1454 N N . SER A 1 184 ? 5.463 -2.484 19.781 1.00 84.38 184 SER A N 1
ATOM 1455 C CA . SER A 1 184 ? 4.783 -1.185 19.655 1.00 84.38 184 SER A CA 1
ATOM 1456 C C . SER A 1 184 ? 3.552 -1.229 18.736 1.00 84.38 184 SER A C 1
ATOM 1458 O O . SER A 1 184 ? 2.539 -0.584 19.011 1.00 84.38 184 SER A O 1
ATOM 1460 N N . ALA A 1 185 ? 3.597 -2.026 17.666 1.00 84.31 185 ALA A N 1
ATOM 1461 C CA . ALA A 1 185 ? 2.494 -2.193 16.729 1.00 84.31 185 ALA A CA 1
ATOM 1462 C C . ALA A 1 185 ? 1.326 -2.960 17.361 1.00 84.31 185 ALA A C 1
ATOM 1464 O O . ALA A 1 185 ? 0.177 -2.539 17.238 1.00 84.31 185 ALA A O 1
ATOM 1465 N N . LEU A 1 186 ? 1.601 -4.057 18.070 1.00 88.44 186 LEU A N 1
ATOM 1466 C CA . LEU A 1 186 ? 0.577 -4.840 18.761 1.00 88.44 186 LEU A CA 1
ATOM 1467 C C . LEU A 1 186 ? -0.084 -4.039 19.883 1.00 88.44 186 LEU A C 1
ATOM 1469 O O . LEU A 1 186 ? -1.310 -4.058 19.979 1.00 88.44 186 LEU A O 1
ATOM 1473 N N . GLU A 1 187 ? 0.691 -3.276 20.658 1.00 87.50 187 GLU A N 1
ATOM 1474 C CA . GLU A 1 187 ? 0.160 -2.331 21.648 1.00 87.50 187 GLU A CA 1
ATOM 1475 C C . GLU A 1 187 ? -0.757 -1.287 20.988 1.00 87.50 187 GLU A C 1
ATOM 1477 O O . GLU A 1 187 ? -1.827 -0.967 21.510 1.00 87.50 187 GLU A O 1
ATOM 1482 N N . MET A 1 188 ? -0.388 -0.767 19.814 1.00 84.69 188 MET A N 1
ATOM 1483 C CA . MET A 1 188 ? -1.245 0.150 19.060 1.00 84.69 188 MET A CA 1
ATOM 1484 C C . MET A 1 188 ? -2.556 -0.518 18.628 1.00 84.69 188 MET A C 1
ATOM 1486 O O . MET A 1 188 ? -3.624 0.066 18.828 1.00 84.69 188 MET A O 1
ATOM 1490 N N . PHE A 1 189 ? -2.503 -1.720 18.049 1.00 86.56 189 PHE A N 1
ATOM 1491 C CA . PHE A 1 189 ? -3.707 -2.439 17.629 1.00 86.56 189 PHE A CA 1
ATOM 1492 C C . PHE A 1 189 ? -4.638 -2.735 18.809 1.00 86.56 189 PHE A C 1
ATOM 1494 O O . PHE A 1 189 ? -5.849 -2.540 18.686 1.00 86.56 189 PHE A O 1
ATOM 1501 N N . ASP A 1 190 ? -4.085 -3.109 19.963 1.00 88.75 190 ASP A N 1
ATOM 1502 C CA . ASP A 1 190 ? -4.845 -3.319 21.196 1.00 88.75 190 ASP A CA 1
ATOM 1503 C C . ASP A 1 190 ? -5.547 -2.048 21.671 1.00 88.75 190 ASP A C 1
ATOM 1505 O O . ASP A 1 190 ? -6.732 -2.069 22.020 1.00 88.75 190 ASP A O 1
ATOM 1509 N N . ASN A 1 191 ? -4.856 -0.913 21.607 1.00 85.94 191 ASN A N 1
ATOM 1510 C CA . ASN A 1 191 ? -5.435 0.373 21.969 1.00 85.94 191 ASN A CA 1
ATOM 1511 C C . ASN A 1 191 ? -6.513 0.831 20.984 1.00 85.94 191 ASN A C 1
ATOM 1513 O O . ASN A 1 191 ? -7.558 1.325 21.412 1.00 85.94 191 ASN A O 1
ATOM 1517 N N . ILE A 1 192 ? -6.320 0.640 19.677 1.00 86.62 192 ILE A N 1
ATOM 1518 C CA . ILE A 1 192 ? -7.347 0.934 18.665 1.00 86.62 192 ILE A CA 1
ATOM 1519 C C . ILE A 1 192 ? -8.587 0.061 18.897 1.00 86.62 192 ILE A C 1
ATOM 1521 O O . ILE A 1 192 ? -9.708 0.575 18.886 1.00 86.62 192 ILE A O 1
ATOM 1525 N N . ALA A 1 193 ? -8.397 -1.239 19.140 1.00 87.44 193 ALA A N 1
ATOM 1526 C CA . ALA A 1 193 ? -9.486 -2.179 19.386 1.00 87.44 193 ALA A CA 1
ATOM 1527 C C . ALA A 1 193 ? -10.267 -1.835 20.668 1.00 87.44 193 ALA A C 1
ATOM 1529 O O . ALA A 1 193 ? -11.498 -1.836 20.648 1.00 87.44 193 ALA A O 1
ATOM 1530 N N . THR A 1 194 ? -9.565 -1.480 21.750 1.00 88.81 194 THR A N 1
ATOM 1531 C CA . THR A 1 194 ? -10.161 -1.173 23.063 1.00 88.81 194 THR A CA 1
ATOM 1532 C C . THR A 1 194 ? -10.847 0.191 23.080 1.00 88.81 194 THR A C 1
ATOM 1534 O O . THR A 1 194 ? -12.007 0.305 23.473 1.00 88.81 194 THR A O 1
ATOM 1537 N N . SER A 1 195 ? -10.162 1.235 22.605 1.00 87.88 195 SER A N 1
ATOM 1538 C CA . SER A 1 195 ? -10.701 2.604 22.575 1.00 87.88 195 SER A CA 1
ATOM 1539 C C . SER A 1 195 ? -11.776 2.809 21.509 1.00 87.88 195 SER A C 1
ATOM 1541 O O . SER A 1 195 ? -12.485 3.815 21.533 1.00 87.88 195 SER A O 1
ATOM 1543 N N . LYS A 1 196 ? -11.870 1.892 20.534 1.00 88.25 196 LYS A N 1
ATOM 1544 C CA . LYS A 1 196 ? -12.738 1.990 19.350 1.00 88.25 196 LYS A CA 1
ATOM 1545 C C . LY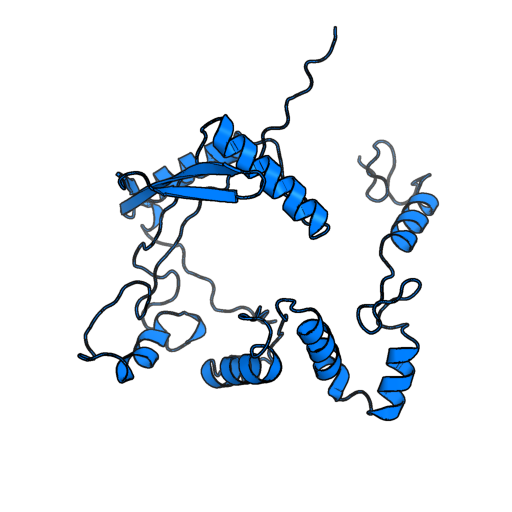S A 1 196 ? -12.480 3.251 18.503 1.00 88.25 196 LYS A C 1
ATOM 1547 O O . LYS A 1 196 ? -13.306 3.625 17.660 1.00 88.25 196 LYS A O 1
ATOM 1552 N N . LYS A 1 197 ? -11.322 3.902 18.683 1.00 86.81 197 LYS A N 1
ATOM 1553 C CA . LYS A 1 197 ? -10.843 5.038 17.877 1.00 86.81 197 LYS A CA 1
ATOM 1554 C C . LYS A 1 197 ? -10.216 4.533 16.577 1.00 86.81 197 LYS A C 1
ATOM 1556 O O . LYS A 1 197 ? -9.005 4.555 16.383 1.00 86.81 197 LYS A O 1
ATOM 1561 N N . TYR A 1 198 ? -11.068 4.035 15.693 1.00 88.19 198 TYR A N 1
ATOM 1562 C CA . TYR A 1 198 ? -10.652 3.390 14.452 1.00 88.19 198 TYR A CA 1
ATOM 1563 C C . TYR A 1 198 ? -10.154 4.385 13.383 1.00 88.19 198 TYR A C 1
ATOM 1565 O O . TYR A 1 198 ? -10.706 5.488 13.287 1.00 88.19 198 TYR A O 1
ATOM 1573 N N . PRO A 1 199 ? -9.149 4.007 12.570 1.00 89.44 199 PRO A N 1
ATOM 1574 C CA . PRO A 1 199 ? -8.666 4.827 11.463 1.00 89.44 199 PRO A CA 1
ATOM 1575 C C . PRO A 1 199 ? -9.655 4.886 10.294 1.00 89.44 199 PRO A C 1
ATOM 1577 O O . PRO A 1 199 ? -10.505 4.007 10.104 1.00 89.44 199 PRO A O 1
ATOM 1580 N N . PHE A 1 200 ? -9.504 5.938 9.495 1.00 92.00 200 PHE A N 1
ATOM 1581 C CA . PHE A 1 200 ? -10.224 6.145 8.246 1.00 92.00 200 PHE A CA 1
ATOM 1582 C C . PHE A 1 200 ? -9.267 6.104 7.052 1.00 92.00 200 PHE A C 1
ATOM 1584 O O . PHE A 1 200 ? -8.130 6.566 7.137 1.00 92.00 200 PHE A O 1
ATOM 1591 N N . TYR A 1 201 ? -9.756 5.603 5.924 1.00 93.38 201 TYR A N 1
ATOM 1592 C CA . TYR A 1 201 ? -8.997 5.496 4.683 1.00 93.38 201 TYR A CA 1
ATOM 1593 C C . TYR A 1 201 ? -9.835 5.946 3.493 1.00 93.38 201 TYR A C 1
ATOM 1595 O O . TYR A 1 201 ? -11.048 5.724 3.457 1.00 93.38 201 TYR A O 1
ATOM 1603 N N . VAL A 1 202 ? -9.165 6.523 2.505 1.00 93.62 202 VAL A N 1
ATOM 1604 C CA . VAL A 1 202 ? -9.621 6.582 1.118 1.00 93.62 202 VAL A CA 1
ATOM 1605 C C . VAL A 1 202 ? -8.860 5.484 0.383 1.00 93.62 202 VAL A C 1
ATOM 1607 O O . VAL A 1 202 ? -7.632 5.492 0.386 1.00 93.62 202 VAL A O 1
ATOM 1610 N N . ILE A 1 203 ? -9.580 4.515 -0.173 1.00 90.69 203 ILE A N 1
ATOM 1611 C CA . ILE A 1 203 ? -9.023 3.344 -0.865 1.00 90.69 203 ILE A CA 1
ATOM 1612 C C . ILE A 1 203 ? -9.673 3.294 -2.248 1.00 90.69 203 ILE A C 1
ATOM 1614 O O . ILE A 1 203 ? -10.832 3.696 -2.380 1.00 90.69 203 ILE A O 1
ATOM 1618 N N . ASP A 1 204 ? -8.926 2.835 -3.249 1.00 90.25 204 ASP A N 1
ATOM 1619 C CA . ASP A 1 204 ? -9.384 2.660 -4.632 1.00 90.25 204 ASP A CA 1
ATOM 1620 C C . ASP A 1 204 ? -9.922 3.949 -5.279 1.00 90.25 204 ASP A C 1
ATOM 1622 O O . ASP A 1 204 ? -10.828 3.917 -6.111 1.00 90.25 204 ASP A O 1
ATOM 1626 N N . LYS A 1 205 ? -9.384 5.121 -4.907 1.00 91.56 205 LYS A N 1
ATOM 1627 C CA . LYS A 1 205 ? -9.745 6.369 -5.588 1.00 91.56 205 LYS A CA 1
ATOM 1628 C C . LYS A 1 205 ? -9.044 6.408 -6.937 1.00 91.56 205 LYS A C 1
ATOM 1630 O O . LYS A 1 205 ? -7.850 6.659 -6.994 1.00 91.56 205 LYS A O 1
ATOM 1635 N N . GLU A 1 206 ? -9.787 6.238 -8.018 1.00 91.19 206 GLU A N 1
ATOM 1636 C CA . GLU A 1 206 ? -9.251 6.380 -9.375 1.00 91.19 206 GLU A CA 1
ATOM 1637 C C . GLU A 1 206 ? -8.512 7.710 -9.566 1.00 91.19 206 GLU A C 1
ATOM 1639 O O . GLU A 1 206 ? -8.998 8.779 -9.164 1.00 91.19 206 GLU A O 1
ATOM 1644 N N . GLY A 1 207 ? -7.342 7.645 -10.193 1.00 89.12 207 GLY A N 1
ATOM 1645 C CA . GLY A 1 207 ? -6.535 8.815 -10.503 1.00 89.12 207 GLY A CA 1
ATOM 1646 C C . GLY A 1 207 ? -5.042 8.532 -10.443 1.00 89.12 207 GLY A C 1
ATOM 1647 O O . GLY A 1 207 ? -4.598 7.459 -10.043 1.00 89.12 207 GLY A O 1
ATOM 1648 N N . THR A 1 208 ? -4.267 9.532 -10.841 1.00 89.44 208 THR A N 1
ATOM 1649 C CA . THR A 1 208 ? -2.808 9.533 -10.768 1.00 89.44 208 THR A CA 1
ATOM 1650 C C . THR A 1 208 ? -2.338 10.932 -10.403 1.00 89.44 208 THR A C 1
ATOM 1652 O O . THR A 1 208 ? -2.983 11.914 -10.775 1.00 89.44 208 THR A O 1
ATOM 1655 N N . PHE A 1 209 ? -1.222 11.009 -9.683 1.00 89.56 209 PHE A N 1
ATOM 1656 C CA . PHE A 1 209 ? -0.476 12.253 -9.497 1.00 89.56 209 PHE A CA 1
ATOM 1657 C C . PHE A 1 209 ? 0.664 12.392 -10.506 1.00 89.56 209 PHE A C 1
ATOM 1659 O O . PHE A 1 209 ? 1.355 13.397 -10.518 1.00 89.56 209 PHE A O 1
ATOM 1666 N N . PHE A 1 210 ? 0.887 11.400 -11.362 1.00 88.62 210 PHE A N 1
ATOM 1667 C CA . PHE A 1 210 ? 1.864 11.505 -12.435 1.00 88.62 210 PHE A CA 1
ATOM 1668 C C . PHE A 1 210 ? 1.209 12.005 -13.733 1.00 88.62 210 PHE A C 1
ATOM 1670 O O . PHE A 1 210 ? -0.009 11.881 -13.903 1.00 88.62 210 PHE A O 1
ATOM 1677 N N . PRO A 1 211 ? 1.990 12.539 -14.690 1.00 84.88 211 PRO A N 1
ATOM 1678 C CA . PRO A 1 211 ? 1.455 12.977 -15.975 1.00 84.88 211 PRO A CA 1
ATOM 1679 C C . PRO A 1 211 ? 0.706 11.852 -16.711 1.00 84.88 211 PRO A C 1
ATOM 1681 O O . PRO A 1 211 ? 1.274 10.796 -16.990 1.00 84.88 211 PRO A O 1
ATOM 1684 N N . ARG A 1 212 ? -0.564 12.094 -17.072 1.00 76.75 212 ARG A N 1
ATOM 1685 C CA . ARG A 1 212 ? -1.459 11.081 -17.678 1.00 76.75 212 ARG A CA 1
ATOM 1686 C C . ARG A 1 212 ? -0.967 10.521 -19.013 1.00 76.75 212 ARG A C 1
ATOM 1688 O O . ARG A 1 212 ? -1.201 9.357 -19.304 1.00 76.75 212 ARG A O 1
ATOM 1695 N N . ASN A 1 213 ? -0.275 11.340 -19.801 1.00 80.56 213 ASN A N 1
ATOM 1696 C CA . ASN A 1 213 ? 0.219 10.969 -21.131 1.00 80.56 213 ASN A CA 1
ATOM 1697 C C . ASN A 1 213 ? 1.714 10.622 -21.119 1.00 80.56 213 ASN A C 1
ATOM 1699 O O . ASN A 1 213 ? 2.394 10.737 -22.140 1.00 80.56 213 ASN A O 1
ATOM 1703 N N . SER A 1 214 ? 2.255 10.266 -19.954 1.00 83.00 214 SER A N 1
ATOM 1704 C CA . SER A 1 214 ? 3.661 9.914 -19.856 1.00 83.00 214 SER A CA 1
ATOM 1705 C C . SER A 1 214 ? 3.956 8.584 -20.541 1.00 83.00 214 SER A C 1
ATOM 1707 O O . SER A 1 214 ? 3.193 7.633 -20.419 1.00 83.00 214 SER A O 1
ATOM 1709 N N . GLN A 1 215 ? 5.107 8.513 -21.207 1.00 82.81 215 GLN A N 1
ATOM 1710 C CA . GLN A 1 215 ? 5.696 7.259 -21.686 1.00 82.81 215 GLN A CA 1
ATOM 1711 C C . GLN A 1 215 ? 6.625 6.622 -20.638 1.00 82.81 215 GLN A C 1
ATOM 1713 O O . GLN A 1 215 ? 7.217 5.575 -20.875 1.00 82.81 215 GLN A O 1
ATOM 1718 N N . ASN A 1 216 ? 6.777 7.259 -19.474 1.00 86.12 216 ASN A N 1
ATOM 1719 C CA . ASN A 1 216 ? 7.591 6.747 -18.387 1.00 86.12 216 ASN A CA 1
ATOM 1720 C C . ASN A 1 216 ? 6.797 5.704 -17.589 1.00 86.12 216 ASN A C 1
ATOM 1722 O O . ASN A 1 216 ? 5.871 6.040 -16.851 1.00 86.12 216 ASN A O 1
ATOM 1726 N N . TYR A 1 217 ? 7.183 4.434 -17.693 1.00 86.50 217 TYR A N 1
ATOM 1727 C CA . TYR A 1 217 ? 6.546 3.338 -16.957 1.00 86.50 217 TYR A CA 1
ATOM 1728 C C . TYR A 1 217 ? 6.621 3.477 -15.428 1.00 86.50 217 TYR A C 1
ATOM 1730 O O . TYR A 1 217 ? 5.744 2.966 -14.731 1.00 86.50 217 TYR A O 1
ATOM 1738 N N . TRP A 1 218 ? 7.563 4.261 -14.891 1.00 87.44 218 TRP A N 1
ATOM 1739 C CA . TRP A 1 218 ? 7.611 4.586 -13.459 1.00 87.44 218 TRP A CA 1
ATOM 1740 C C . TRP A 1 218 ? 6.449 5.464 -12.981 1.00 87.44 218 TRP A C 1
ATOM 1742 O O . TRP A 1 218 ? 6.218 5.570 -11.780 1.00 87.44 218 TRP A O 1
ATOM 1752 N N . HIS A 1 219 ? 5.681 6.058 -13.897 1.00 88.38 219 HIS A N 1
ATOM 1753 C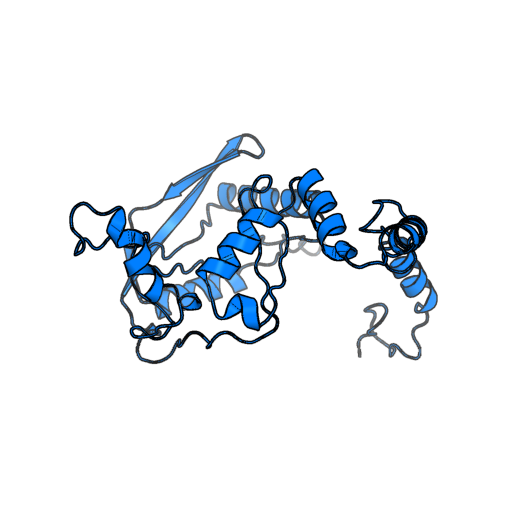 CA . HIS A 1 219 ? 4.477 6.833 -13.583 1.00 88.38 219 HIS A CA 1
ATOM 1754 C C . HIS A 1 219 ? 3.228 5.967 -13.386 1.00 88.38 219 HIS A C 1
ATOM 1756 O O . HIS A 1 219 ? 2.147 6.502 -13.136 1.00 88.38 219 HIS A O 1
ATOM 1762 N N . LEU A 1 220 ? 3.374 4.639 -13.494 1.00 88.44 220 LEU A N 1
ATOM 1763 C CA . LEU A 1 220 ? 2.362 3.594 -13.305 1.00 88.44 220 LEU A CA 1
ATOM 1764 C C . LEU A 1 220 ? 1.203 3.611 -14.314 1.00 88.44 220 LEU A C 1
ATOM 1766 O O . LEU A 1 220 ? 0.845 2.558 -14.826 1.00 88.44 220 LEU A O 1
ATOM 1770 N N . ALA A 1 221 ? 0.654 4.774 -14.672 1.00 86.38 221 ALA A N 1
ATOM 1771 C CA . ALA A 1 221 ? -0.418 4.906 -15.664 1.00 86.38 221 ALA A CA 1
ATOM 1772 C C . ALA A 1 221 ? -0.001 4.379 -17.049 1.00 86.38 221 ALA A C 1
ATOM 1774 O O . ALA A 1 221 ? -0.798 3.775 -17.762 1.00 86.38 221 ALA A O 1
ATOM 1775 N N . ALA A 1 222 ? 1.279 4.529 -17.398 1.00 86.81 222 ALA A N 1
ATOM 1776 C CA . ALA A 1 222 ? 1.837 4.002 -18.638 1.00 86.81 222 ALA A CA 1
ATOM 1777 C C . ALA A 1 222 ? 1.849 2.457 -18.688 1.00 86.81 222 ALA A C 1
ATOM 1779 O O . ALA A 1 222 ? 1.910 1.883 -19.772 1.00 86.81 222 ALA A O 1
ATOM 1780 N N . LEU A 1 223 ? 1.746 1.767 -17.543 1.00 87.62 223 LEU A N 1
ATOM 1781 C CA . LEU A 1 223 ? 1.747 0.300 -17.483 1.00 87.62 223 LEU A CA 1
ATOM 1782 C C . LEU A 1 223 ? 0.435 -0.330 -17.955 1.00 87.62 223 LEU A C 1
ATOM 1784 O O . LEU A 1 223 ? 0.395 -1.538 -18.139 1.00 87.62 223 LEU A O 1
ATOM 1788 N N . ARG A 1 224 ? -0.632 0.440 -18.198 1.00 87.12 224 ARG A N 1
ATOM 1789 C CA . ARG A 1 224 ? -1.927 -0.097 -18.651 1.00 87.12 224 ARG A CA 1
ATOM 1790 C C . ARG A 1 224 ? -1.801 -1.112 -19.793 1.00 87.12 224 ARG A C 1
ATOM 1792 O O . ARG A 1 224 ? -2.448 -2.157 -19.767 1.00 87.12 224 ARG A O 1
ATOM 1799 N N . ASN A 1 225 ? -0.945 -0.815 -20.768 1.00 83.94 225 ASN A N 1
ATOM 1800 C CA . ASN A 1 225 ? -0.775 -1.631 -21.971 1.00 83.94 225 ASN A CA 1
ATOM 1801 C C . ASN A 1 225 ? -0.094 -2.983 -21.697 1.00 83.94 225 ASN A C 1
ATOM 1803 O O . ASN A 1 225 ? -0.244 -3.909 -22.491 1.00 83.94 225 ASN A O 1
ATOM 1807 N N . THR A 1 226 ? 0.621 -3.137 -20.576 1.00 86.56 226 THR A N 1
ATOM 1808 C CA . THR A 1 226 ? 1.241 -4.423 -20.214 1.00 86.56 226 THR A CA 1
ATOM 1809 C C . THR A 1 226 ? 0.200 -5.460 -19.789 1.00 86.56 226 THR A C 1
ATOM 1811 O O . THR A 1 226 ? 0.468 -6.658 -19.853 1.00 86.56 226 THR A O 1
ATOM 1814 N N . PHE A 1 227 ? -1.013 -5.025 -19.427 1.00 88.56 227 PHE A N 1
ATOM 1815 C CA . PHE A 1 227 ? -2.121 -5.908 -19.066 1.00 88.56 227 PHE A CA 1
ATOM 1816 C C . PHE A 1 227 ? -2.965 -6.356 -20.263 1.00 88.56 227 PHE A C 1
ATOM 1818 O O . PHE A 1 227 ? -3.685 -7.345 -20.152 1.00 88.56 227 PHE A O 1
ATOM 1825 N N . THR A 1 228 ? -2.876 -5.670 -21.409 1.00 87.19 228 THR A N 1
ATOM 1826 C CA . THR A 1 228 ? -3.697 -5.938 -22.602 1.00 87.19 228 THR A CA 1
ATOM 1827 C C . THR A 1 228 ? -3.700 -7.406 -23.048 1.00 87.19 228 THR A C 1
ATOM 1829 O O . THR A 1 228 ? -4.790 -7.906 -23.322 1.00 87.19 228 THR A O 1
ATOM 1832 N N . PRO A 1 229 ? -2.565 -8.140 -23.069 1.00 91.06 229 PRO A N 1
ATOM 1833 C CA . PRO A 1 229 ? -2.555 -9.551 -23.471 1.00 91.06 229 PRO A CA 1
ATOM 1834 C C . PRO A 1 229 ? -3.393 -10.478 -22.576 1.00 91.06 229 PRO A C 1
ATOM 1836 O O . PRO A 1 229 ? -3.730 -11.585 -22.986 1.00 91.06 229 PRO A O 1
ATOM 1839 N N . PHE A 1 230 ? -3.721 -10.044 -21.357 1.00 90.81 230 PHE A N 1
ATOM 1840 C CA . PHE A 1 230 ? -4.466 -10.828 -20.370 1.00 90.81 230 PHE A CA 1
ATOM 1841 C C . PHE A 1 230 ? -5.951 -10.449 -20.300 1.00 90.81 230 PHE A C 1
ATOM 1843 O O . PHE A 1 230 ? -6.711 -11.057 -19.545 1.00 90.81 230 PHE A O 1
ATOM 1850 N N . LEU A 1 231 ? -6.381 -9.443 -21.066 1.00 89.88 231 LEU A N 1
ATOM 1851 C CA . LEU A 1 231 ? -7.765 -8.988 -21.099 1.00 89.88 231 LEU A CA 1
ATOM 1852 C C . LEU A 1 231 ? -8.509 -9.640 -22.262 1.00 89.88 231 LEU A C 1
ATOM 1854 O O . LEU A 1 231 ? -8.008 -9.717 -23.380 1.00 89.88 231 LEU A O 1
ATOM 1858 N N . ARG A 1 232 ? -9.754 -10.057 -22.009 1.00 89.69 232 ARG A N 1
ATOM 1859 C CA . ARG A 1 232 ? -10.645 -10.556 -23.068 1.00 89.69 232 ARG A CA 1
ATOM 1860 C C . ARG A 1 232 ? -11.002 -9.462 -24.080 1.00 89.69 232 ARG A C 1
ATOM 1862 O O . ARG A 1 232 ? -11.174 -9.756 -25.256 1.00 89.69 232 ARG A O 1
ATOM 1869 N N . ASP A 1 233 ? -11.126 -8.227 -23.602 1.00 90.88 233 ASP A N 1
ATOM 1870 C CA . ASP A 1 233 ? -11.313 -7.021 -24.406 1.00 90.88 233 ASP A CA 1
ATOM 1871 C C . ASP A 1 233 ? -10.250 -6.001 -23.990 1.00 90.88 233 ASP A C 1
ATOM 1873 O O . ASP A 1 233 ? -10.185 -5.608 -22.820 1.00 90.88 233 ASP A O 1
ATOM 1877 N N . SER A 1 234 ? -9.426 -5.571 -24.948 1.00 86.12 234 SER A N 1
ATOM 1878 C CA . SER A 1 234 ? -8.331 -4.617 -24.747 1.00 86.12 234 SER A CA 1
ATOM 1879 C C . SER A 1 234 ? -8.791 -3.260 -24.213 1.00 86.12 234 SER A C 1
ATOM 1881 O O . SER A 1 234 ? -7.987 -2.529 -23.638 1.00 86.12 234 SER A O 1
ATOM 1883 N N . ASN A 1 235 ? -10.071 -2.921 -24.378 1.00 88.81 235 ASN A N 1
ATOM 1884 C CA . ASN A 1 235 ? -10.659 -1.679 -23.884 1.00 88.81 235 ASN A CA 1
ATOM 1885 C C . ASN A 1 235 ? -11.167 -1.781 -22.440 1.00 88.81 235 ASN A C 1
ATOM 1887 O O . ASN A 1 235 ? -11.555 -0.763 -21.866 1.00 88.81 235 ASN A O 1
ATOM 1891 N N . THR A 1 236 ? -11.156 -2.974 -21.835 1.00 92.50 236 THR A N 1
ATOM 1892 C CA . THR A 1 236 ? -11.633 -3.170 -20.460 1.00 92.50 236 THR A CA 1
ATOM 1893 C C . THR A 1 236 ? -10.814 -2.328 -19.486 1.00 92.50 236 THR A C 1
ATOM 1895 O O . THR A 1 236 ? -9.587 -2.429 -19.431 1.00 92.50 236 THR A O 1
ATOM 1898 N N . VAL A 1 237 ? -11.502 -1.522 -18.680 1.00 90.38 237 VAL A N 1
ATOM 1899 C CA . VAL A 1 237 ? -10.902 -0.734 -17.601 1.00 90.38 237 VAL A CA 1
ATOM 1900 C C . VAL A 1 237 ? -11.174 -1.418 -16.267 1.00 90.38 237 VAL A C 1
ATOM 1902 O O . VAL A 1 237 ? -12.325 -1.643 -15.902 1.00 90.38 237 VAL A O 1
ATOM 1905 N N . LEU A 1 238 ? -10.105 -1.738 -15.542 1.00 91.94 238 LEU A N 1
ATOM 1906 C CA . LEU A 1 238 ? -10.111 -2.386 -14.236 1.00 91.94 238 LEU A CA 1
ATOM 1907 C C . LEU A 1 238 ? -9.286 -1.531 -13.253 1.00 91.94 238 LEU A C 1
ATOM 1909 O O . LEU A 1 238 ? -8.063 -1.701 -13.163 1.00 91.94 238 LEU A O 1
ATOM 1913 N N . PRO A 1 239 ? -9.928 -0.603 -12.517 1.00 91.81 239 PRO A N 1
ATOM 1914 C CA . PRO A 1 239 ? -9.259 0.231 -11.522 1.00 91.81 239 PRO A CA 1
ATOM 1915 C C . PRO A 1 239 ? -8.449 -0.594 -10.518 1.00 91.81 239 PRO A C 1
ATOM 1917 O O . PRO A 1 239 ? -8.941 -1.577 -9.968 1.00 91.81 239 PRO A O 1
ATOM 1920 N N . GLY A 1 240 ? -7.195 -0.202 -10.293 1.00 90.25 240 GLY A N 1
ATOM 1921 C CA . GLY A 1 240 ? -6.261 -0.892 -9.399 1.00 90.25 240 GLY A CA 1
ATOM 1922 C C . GLY A 1 240 ? -5.546 -2.090 -10.028 1.00 90.25 240 GLY A C 1
ATOM 1923 O O . GLY A 1 240 ? -4.650 -2.646 -9.399 1.00 90.25 240 GLY A O 1
ATOM 1924 N N . ILE A 1 241 ? -5.907 -2.467 -11.259 1.00 91.56 241 ILE A N 1
ATOM 1925 C CA . ILE A 1 241 ? -5.222 -3.499 -12.045 1.00 91.56 241 ILE A CA 1
ATOM 1926 C C . ILE A 1 241 ? -4.496 -2.842 -13.218 1.00 91.56 241 ILE A C 1
ATOM 1928 O O . ILE A 1 241 ? -3.272 -2.783 -13.218 1.00 91.56 241 ILE A O 1
ATOM 1932 N N . ASN A 1 242 ? -5.241 -2.311 -14.193 1.00 90.81 242 ASN A N 1
ATOM 1933 C CA . ASN A 1 242 ? -4.681 -1.673 -15.392 1.00 90.81 242 ASN A CA 1
ATOM 1934 C C . ASN A 1 242 ? -4.927 -0.155 -15.446 1.00 90.81 242 ASN A C 1
ATOM 1936 O O . ASN A 1 242 ? -4.599 0.487 -16.438 1.00 90.81 242 ASN A O 1
ATOM 1940 N N . GLU A 1 243 ? -5.480 0.411 -14.377 1.00 91.00 243 GLU A N 1
ATOM 1941 C CA . GLU A 1 243 ? -5.598 1.847 -14.139 1.00 91.00 243 GLU A CA 1
ATOM 1942 C C . GLU A 1 243 ? -5.128 2.162 -12.722 1.00 91.00 243 GLU A C 1
ATOM 1944 O O . GLU A 1 243 ? -5.337 1.381 -11.788 1.00 91.00 243 GLU A O 1
ATOM 1949 N N . THR A 1 244 ? -4.500 3.319 -12.545 1.00 92.12 244 THR A N 1
ATOM 1950 C CA . THR A 1 244 ? -3.951 3.711 -11.248 1.00 92.12 244 THR A CA 1
ATOM 1951 C C . THR A 1 244 ? -5.049 4.103 -10.266 1.00 92.12 244 THR A C 1
ATOM 1953 O O . THR A 1 244 ? -6.040 4.757 -10.607 1.00 92.12 244 THR A O 1
ATOM 1956 N N . VAL A 1 245 ? -4.824 3.757 -9.002 1.00 93.38 245 VAL A N 1
ATOM 1957 C CA . VAL A 1 245 ? -5.651 4.194 -7.880 1.00 93.38 245 VAL A CA 1
ATOM 1958 C C . VAL A 1 245 ? -4.792 4.879 -6.829 1.00 93.38 245 VAL A C 1
ATOM 1960 O O . VAL A 1 245 ? -3.616 4.572 -6.642 1.00 93.38 245 VAL A O 1
ATOM 1963 N N . ILE A 1 246 ? -5.407 5.815 -6.125 1.00 92.06 246 ILE A N 1
ATOM 1964 C CA . ILE A 1 246 ? -4.831 6.591 -5.042 1.00 92.06 246 ILE A CA 1
ATOM 1965 C C . ILE A 1 246 ? -5.390 6.052 -3.728 1.00 92.06 246 ILE A C 1
ATOM 1967 O O . ILE A 1 246 ? -6.602 5.887 -3.557 1.00 92.06 246 ILE A O 1
ATOM 1971 N N . MET A 1 247 ? -4.489 5.832 -2.775 1.00 92.94 247 MET A N 1
ATOM 1972 C CA . MET A 1 247 ? -4.824 5.513 -1.395 1.00 92.94 247 MET A CA 1
ATOM 1973 C C . MET A 1 247 ? -4.368 6.655 -0.487 1.00 92.94 247 MET A C 1
ATOM 1975 O O . MET A 1 247 ? -3.224 7.098 -0.559 1.00 92.94 247 MET A O 1
ATOM 1979 N N . ILE A 1 248 ? -5.258 7.119 0.390 1.00 91.25 248 ILE A N 1
ATOM 1980 C CA . ILE A 1 248 ? -4.953 8.132 1.405 1.00 91.25 248 ILE A CA 1
ATOM 1981 C C . ILE A 1 248 ? -5.287 7.541 2.770 1.00 91.25 248 ILE A C 1
ATOM 1983 O O . ILE A 1 248 ? -6.423 7.136 3.030 1.00 91.25 248 ILE A O 1
ATOM 1987 N N . ALA A 1 249 ? -4.293 7.479 3.648 1.00 87.81 249 ALA A N 1
ATOM 1988 C CA . ALA A 1 249 ? -4.421 6.859 4.956 1.00 87.81 249 ALA A CA 1
ATOM 1989 C C . ALA A 1 249 ? -4.385 7.899 6.074 1.00 87.81 249 ALA A C 1
ATOM 1991 O O . ALA A 1 249 ? -3.513 8.765 6.109 1.00 87.81 249 ALA A O 1
ATOM 1992 N N . GLN A 1 250 ? -5.295 7.768 7.038 1.00 86.31 250 GLN A N 1
ATOM 1993 C CA . GLN A 1 250 ? -5.122 8.394 8.339 1.00 86.31 250 GLN A CA 1
ATOM 1994 C C . GLN A 1 250 ? -4.208 7.503 9.178 1.00 86.31 250 GLN A C 1
ATOM 1996 O O . GLN A 1 250 ? -4.558 6.366 9.498 1.00 86.31 250 GLN A O 1
ATOM 2001 N N . ILE A 1 251 ? -3.060 8.026 9.596 1.00 71.44 251 ILE A N 1
ATOM 2002 C CA . ILE A 1 251 ? -2.199 7.307 10.536 1.00 71.44 251 ILE A CA 1
ATOM 2003 C C . ILE A 1 251 ? -2.964 7.182 11.876 1.00 71.44 251 ILE A C 1
ATOM 2005 O O . ILE A 1 251 ? -3.555 8.157 12.333 1.00 71.44 251 ILE A O 1
ATOM 2009 N N . ARG A 1 252 ? -3.025 5.978 12.462 1.00 66.25 252 ARG A N 1
ATOM 2010 C CA . ARG A 1 252 ? -3.264 5.577 13.880 1.00 66.25 252 ARG A CA 1
ATOM 2011 C C . ARG A 1 252 ? -1.970 5.581 14.714 1.00 66.25 252 ARG A C 1
ATOM 2013 O O . ARG A 1 252 ? -0.959 5.182 14.168 1.00 66.25 252 ARG A O 1
ATOM 2020 N N . GLY A 1 253 ? -1.963 5.987 15.987 1.00 52.50 253 GLY A N 1
ATOM 2021 C CA . GLY A 1 253 ? -0.816 5.860 16.901 1.00 52.50 253 GLY A CA 1
ATOM 2022 C C . GLY A 1 253 ? -1.266 5.981 18.3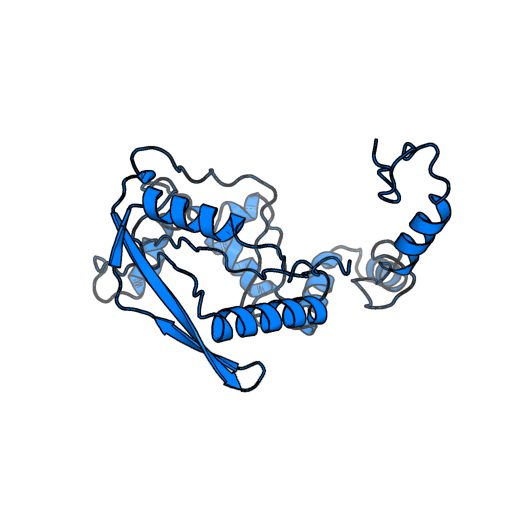60 1.00 52.50 253 GLY A C 1
ATOM 2023 O O . GLY A 1 253 ? -2.394 6.403 18.618 1.00 52.50 253 GLY A O 1
ATOM 2024 N N . LEU A 1 254 ? -0.420 5.552 19.298 1.00 39.44 254 LEU A N 1
ATOM 2025 C CA . LEU A 1 254 ? -0.724 5.500 20.734 1.00 39.44 254 LEU A CA 1
ATOM 2026 C C . LEU A 1 254 ? -0.941 6.904 21.330 1.00 39.44 254 LEU A C 1
ATOM 2028 O O . LEU A 1 254 ? -0.265 7.858 20.954 1.00 39.44 254 LEU A O 1
ATOM 2032 N N . ALA A 1 255 ? -1.839 7.025 22.307 1.00 39.72 255 ALA A N 1
ATOM 2033 C CA . ALA A 1 255 ? -1.739 8.071 23.319 1.00 39.72 255 ALA A CA 1
ATOM 2034 C C . ALA A 1 255 ? -0.989 7.452 24.499 1.00 39.72 255 ALA A C 1
ATOM 2036 O O . ALA A 1 255 ? -1.454 6.463 25.065 1.00 39.72 255 ALA A O 1
ATOM 2037 N N . THR A 1 256 ? 0.180 7.985 24.850 1.00 35.16 256 THR A N 1
ATOM 2038 C CA . THR A 1 256 ? 0.756 7.675 26.158 1.00 35.16 256 THR A CA 1
ATOM 2039 C C . THR A 1 256 ? -0.174 8.267 27.220 1.00 35.16 256 THR A C 1
ATOM 2041 O O . THR A 1 256 ? -0.588 9.422 27.079 1.00 35.16 256 THR A O 1
ATOM 2044 N N . PRO A 1 257 ? -0.553 7.518 28.270 1.00 34.47 257 PRO A N 1
ATOM 2045 C CA . PRO A 1 257 ? -1.146 8.139 29.440 1.00 34.47 257 PRO A CA 1
ATOM 2046 C C . PRO A 1 257 ? -0.139 9.177 29.931 1.00 34.47 257 PRO A C 1
ATOM 2048 O O . PRO A 1 257 ? 0.987 8.824 30.287 1.00 34.47 257 PRO A O 1
ATOM 2051 N N . GLN A 1 258 ? -0.508 10.459 29.916 1.00 33.62 258 GLN A N 1
ATOM 2052 C CA . GLN A 1 258 ? 0.214 11.419 30.735 1.00 33.62 258 GLN A CA 1
ATOM 2053 C C . GLN A 1 258 ? 0.078 10.904 32.159 1.00 33.62 258 GLN A C 1
ATOM 2055 O O . GLN A 1 258 ? -1.036 10.801 32.670 1.00 33.62 258 GLN A O 1
ATOM 2060 N N . ASN A 1 259 ? 1.200 10.499 32.749 1.00 30.22 259 ASN A N 1
ATOM 2061 C CA . ASN A 1 259 ? 1.256 10.121 34.147 1.00 30.22 259 ASN A CA 1
ATOM 2062 C C . ASN A 1 259 ? 0.638 11.294 34.927 1.00 30.22 259 ASN A C 1
ATOM 2064 O O . ASN A 1 259 ? 1.189 12.401 34.835 1.00 30.22 259 ASN A O 1
ATOM 2068 N N . PRO A 1 260 ? -0.531 11.136 35.582 1.00 37.53 260 PRO A N 1
ATOM 2069 C CA . PRO A 1 260 ? -1.069 12.210 36.390 1.00 37.53 260 PRO A CA 1
ATOM 2070 C C . PRO A 1 260 ? -0.000 12.487 37.433 1.00 37.53 260 PRO A C 1
ATOM 2072 O O . PRO A 1 260 ? 0.418 11.582 38.152 1.00 37.53 260 PRO A O 1
ATOM 2075 N N . ARG A 1 261 ? 0.520 13.717 37.421 1.00 35.81 261 ARG A N 1
ATOM 2076 C CA . ARG A 1 261 ? 1.463 14.184 38.430 1.00 35.81 261 ARG A CA 1
ATOM 2077 C C . ARG A 1 261 ? 0.845 13.832 39.778 1.00 35.81 261 ARG A C 1
ATOM 2079 O O . ARG A 1 261 ? -0.211 14.359 40.119 1.00 35.81 261 ARG A O 1
ATOM 2086 N N . THR A 1 262 ? 1.452 12.879 40.475 1.00 34.12 262 THR A N 1
ATOM 2087 C CA . THR A 1 262 ? 1.168 12.650 41.886 1.00 34.12 262 THR A CA 1
ATOM 2088 C C . THR A 1 262 ? 1.429 13.968 42.621 1.00 34.12 262 THR A C 1
ATOM 2090 O O . THR A 1 262 ? 2.413 14.631 42.275 1.00 34.12 262 THR A O 1
ATOM 2093 N N . PRO A 1 263 ? 0.520 14.371 43.526 1.00 43.69 263 PRO A N 1
ATOM 2094 C CA . PRO A 1 263 ? 0.567 15.658 44.216 1.00 43.69 263 PRO A CA 1
ATOM 2095 C C . PRO A 1 263 ? 1.852 15.856 45.024 1.00 43.69 263 PRO A C 1
ATOM 2097 O O . PRO A 1 263 ? 2.419 14.843 45.495 1.00 43.69 263 PRO A O 1
#